Protein AF-A0A8H7I354-F1 (afdb_monomer_lite)

pLDDT: mean 74.3, std 21.23, range [29.75, 96.38]

Organism: NCBI:txid456999

Sequence (256 aa):
MLSSIMAFNKIVGVNLQKQPRDEDPCPWESGAQNSSAAPISNKQRLVTIRSTHDTANPLAGPNYAQDQDTYSSEEEDQAEQESASPFKNMLWDIISNYPIQIMNKAPNRSQARESWCRLGNDELAGVTHDFFTSMENLTRAFESYYLFPADLSKWDATVAHLFPLIQGSTGNLERQQGVSNLGVVVEFCTMQLALPESSRAQMVQDARQYVSAHWAWLPIGTGKNHLWSTGVSNVPKSAQQVGPLKGGPWMIATLG

Secondary structure (DSSP, 8-state):
-----------------PPPPPP------------------TTTSPB----SS----GGG-------------S-----------HHHHHHHHHHHHHHHHHHTTPPBPSSSS-BSB---HHHHHT--TTGGG-HHHHHHHBSSEEEEP--HHHHHHHHHHHSPPPSS-GGGGGGSTTTTTBHHHHHHHHHHHTS-HHHHHHHHHHHHHHHHHH--EEE--TTTT-S--EESSS--TTPEEESSSS-EEEEEE---

Foldseek 3Di:
DDDDDDDDDDDDDDDDDDDDDDDDDDPDDDDDPPPPDDPDPPLQAADPDFAPDDDDQPQLDDPPPPPPPDDDDDDDDPPPPPGRDVLSVLLRRLLFGVQLLLLSNQAQDPPDPGGQFPQDPVSSNVDTSLLQQDPVSVVNGGQKEWEFEADPVQLLLLLCLLLPQDPDDCVVLVQQGNSVSYPSSVSNVVSLVPDDNVVSVVSSVSSSVVCLVRGFKAFDPPPPSHRWDKDQPPDPPRIDMDHDDRIGTYMYGHDD

Radius of gyration: 25.77 Å; chains: 1; bounding box: 77×79×64 Å

Structure (mmCIF, N/CA/C/O backbone):
data_AF-A0A8H7I354-F1
#
_entry.id   AF-A0A8H7I354-F1
#
loop_
_atom_site.group_PDB
_atom_site.id
_atom_site.type_symbol
_atom_site.label_atom_id
_atom_site.label_alt_id
_atom_site.label_comp_id
_atom_site.label_asym_id
_atom_site.label_entity_id
_atom_site.label_seq_id
_atom_site.pdbx_PDB_ins_code
_atom_site.Cartn_x
_atom_site.Cartn_y
_atom_site.Cartn_z
_atom_site.occupancy
_atom_site.B_iso_or_equiv
_atom_site.auth_seq_id
_atom_site.auth_comp_id
_atom_site.auth_asym_id
_atom_site.auth_atom_id
_atom_site.pdbx_PDB_model_num
ATOM 1 N N . MET A 1 1 ? 48.493 43.822 11.457 1.00 36.25 1 MET A N 1
ATOM 2 C CA . MET A 1 1 ? 47.615 44.988 11.239 1.00 36.25 1 MET A CA 1
ATOM 3 C C . MET A 1 1 ? 46.990 44.857 9.858 1.00 36.25 1 MET A C 1
ATOM 5 O O . MET A 1 1 ? 47.776 44.687 8.941 1.00 36.25 1 MET A O 1
ATOM 9 N N . LEU A 1 2 ? 45.646 44.935 9.783 1.00 34.47 2 LEU A N 1
ATOM 10 C CA . LEU A 1 2 ? 44.789 45.426 8.670 1.00 34.47 2 LEU A CA 1
ATOM 11 C C . LEU A 1 2 ? 44.938 44.733 7.288 1.00 34.47 2 LEU A C 1
ATOM 13 O O . LEU A 1 2 ? 46.043 44.595 6.796 1.00 34.47 2 LEU A O 1
ATOM 17 N N . SER A 1 3 ? 43.920 44.269 6.551 1.00 33.38 3 SER A N 1
ATOM 18 C CA . SER A 1 3 ? 42.450 44.431 6.517 1.00 33.38 3 SER A CA 1
ATOM 19 C C . SER A 1 3 ? 41.882 43.214 5.746 1.00 33.38 3 SER A C 1
ATOM 21 O O . SER A 1 3 ? 42.521 42.747 4.812 1.00 33.38 3 SER A O 1
ATOM 23 N N . SER A 1 4 ? 40.832 42.508 6.182 1.00 37.97 4 SER A N 1
ATOM 24 C CA . SER A 1 4 ? 39.394 42.753 5.941 1.00 37.97 4 SER A CA 1
ATOM 25 C C . SER A 1 4 ? 39.022 43.198 4.517 1.00 37.97 4 SER A C 1
ATOM 27 O O . SER A 1 4 ? 39.401 44.294 4.124 1.00 37.97 4 SER A O 1
ATOM 29 N N . ILE A 1 5 ? 38.249 42.371 3.793 1.00 38.06 5 ILE A N 1
ATOM 30 C CA . ILE A 1 5 ? 36.974 42.717 3.124 1.00 38.06 5 ILE A CA 1
ATOM 31 C C . ILE A 1 5 ? 36.277 41.414 2.679 1.00 38.06 5 ILE A C 1
ATOM 33 O O . ILE A 1 5 ? 36.855 40.563 2.006 1.00 38.06 5 ILE A O 1
ATOM 37 N N . MET A 1 6 ? 35.019 41.282 3.102 1.00 38.94 6 MET A N 1
ATOM 38 C CA . MET A 1 6 ? 34.046 40.270 2.691 1.00 38.94 6 MET A CA 1
ATOM 39 C C . MET A 1 6 ? 33.590 40.489 1.242 1.00 38.94 6 MET A C 1
ATOM 41 O O . MET A 1 6 ? 33.395 41.630 0.828 1.00 38.94 6 MET A O 1
ATOM 45 N N . ALA A 1 7 ? 33.276 39.407 0.527 1.00 34.78 7 ALA A N 1
ATOM 46 C CA . ALA A 1 7 ? 32.416 39.460 -0.652 1.00 34.78 7 ALA A CA 1
ATOM 47 C C . ALA A 1 7 ? 31.146 38.639 -0.389 1.00 34.78 7 ALA A C 1
ATOM 49 O O . ALA A 1 7 ? 31.187 37.421 -0.227 1.00 34.78 7 ALA A O 1
ATOM 50 N N . PHE A 1 8 ? 30.025 39.352 -0.327 1.00 31.64 8 PHE A N 1
ATOM 51 C CA . PHE A 1 8 ? 28.655 38.849 -0.303 1.00 31.64 8 PHE A CA 1
ATOM 52 C C . PHE A 1 8 ? 27.956 39.329 -1.581 1.00 31.64 8 PHE A C 1
ATOM 54 O O . PHE A 1 8 ? 28.298 40.396 -2.093 1.00 31.64 8 PHE A O 1
ATOM 61 N N . ASN A 1 9 ? 26.888 38.616 -1.962 1.00 29.75 9 ASN A N 1
ATOM 62 C CA . ASN A 1 9 ? 25.848 38.974 -2.945 1.00 29.75 9 ASN A CA 1
ATOM 63 C C . ASN A 1 9 ? 26.216 38.712 -4.421 1.00 29.75 9 ASN A C 1
ATOM 65 O O . ASN A 1 9 ? 27.339 38.935 -4.838 1.00 29.75 9 ASN A O 1
ATOM 69 N N . LYS A 1 10 ? 25.317 38.281 -5.311 1.00 30.27 10 LYS A N 1
ATOM 70 C CA . LYS A 1 10 ? 23.852 38.149 -5.280 1.00 30.27 10 LYS A CA 1
ATOM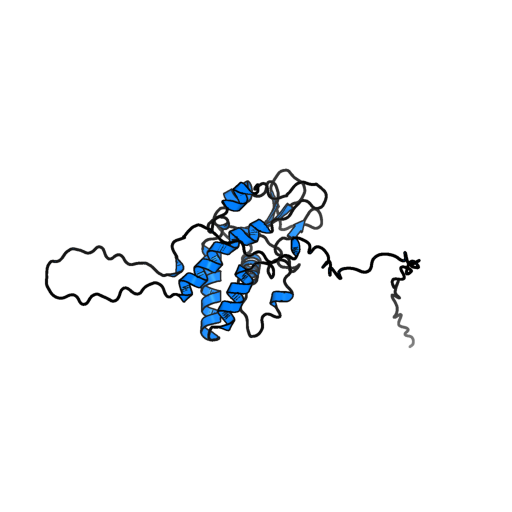 71 C C . LYS A 1 10 ? 23.472 37.318 -6.518 1.00 30.27 10 LYS A C 1
ATOM 73 O O . LYS A 1 10 ? 23.880 37.673 -7.619 1.00 30.27 10 LYS A O 1
ATOM 78 N N . ILE A 1 11 ? 22.673 36.266 -6.364 1.00 34.09 11 ILE A N 1
ATOM 79 C CA . ILE A 1 11 ? 21.938 35.672 -7.490 1.00 34.09 11 ILE A CA 1
ATOM 80 C C . ILE A 1 11 ? 20.698 36.551 -7.679 1.00 34.09 11 ILE A C 1
ATOM 82 O O . ILE A 1 11 ? 19.851 36.621 -6.789 1.00 34.09 11 ILE A O 1
ATOM 86 N N . VAL A 1 12 ? 20.636 37.284 -8.792 1.00 35.00 12 VAL A N 1
ATOM 87 C CA . VAL A 1 12 ? 19.478 38.101 -9.185 1.00 35.00 12 VAL A CA 1
ATOM 88 C C . VAL A 1 12 ? 18.747 37.392 -10.320 1.00 35.00 12 VAL A C 1
ATOM 90 O O . VAL A 1 12 ? 19.366 36.812 -11.207 1.00 35.00 12 VAL A O 1
ATOM 93 N N . GLY A 1 13 ? 17.421 37.401 -10.200 1.00 29.75 13 GLY A N 1
ATOM 94 C CA . GLY A 1 13 ? 16.464 36.575 -10.917 1.00 29.75 13 GLY A CA 1
ATOM 95 C C . GLY A 1 13 ? 16.413 36.718 -12.435 1.00 29.75 13 GLY A C 1
ATOM 96 O O . GLY A 1 13 ? 16.774 37.738 -13.014 1.00 29.75 13 GLY A O 1
ATOM 97 N N . VAL A 1 14 ? 15.808 35.702 -13.046 1.00 30.70 14 VAL A N 1
ATOM 98 C CA . VAL A 1 14 ? 15.067 35.857 -14.296 1.00 30.70 14 VAL A CA 1
ATOM 99 C C . VAL A 1 14 ? 13.613 35.557 -13.965 1.00 30.70 14 VAL A C 1
ATOM 101 O O . VAL A 1 14 ? 13.231 34.419 -13.697 1.00 30.70 14 VAL A O 1
ATOM 104 N N . ASN A 1 15 ? 12.838 36.633 -13.890 1.00 31.25 15 ASN A N 1
ATOM 105 C CA . ASN A 1 15 ? 11.401 36.618 -13.699 1.00 31.25 15 ASN A CA 1
ATOM 106 C C . ASN A 1 15 ? 10.726 36.395 -15.059 1.00 31.25 15 ASN A C 1
ATOM 108 O O . ASN A 1 15 ? 11.209 36.874 -16.086 1.00 31.25 15 ASN A O 1
ATOM 112 N N . LEU A 1 16 ? 9.619 35.655 -15.049 1.00 40.16 16 LEU A N 1
ATOM 113 C CA . LEU A 1 16 ? 8.768 35.412 -16.205 1.00 40.16 16 LEU A CA 1
ATOM 114 C C . LEU A 1 16 ? 8.223 36.730 -16.771 1.00 40.16 16 LEU A C 1
ATOM 116 O O . LEU A 1 16 ? 7.580 37.482 -16.046 1.00 40.16 16 LEU A O 1
ATOM 120 N N . GLN A 1 17 ? 8.331 36.921 -18.084 1.00 34.91 17 GLN A N 1
ATOM 121 C CA . GLN A 1 17 ? 7.358 37.699 -18.852 1.00 34.91 17 GLN A CA 1
ATOM 122 C C . GLN A 1 17 ? 7.054 36.955 -20.157 1.00 34.91 17 GLN A C 1
ATOM 124 O O . GLN A 1 17 ? 7.742 37.107 -21.162 1.00 34.91 17 GLN A O 1
ATOM 129 N N . LYS A 1 18 ? 6.018 36.107 -20.129 1.00 37.97 18 LYS A N 1
ATOM 130 C CA . LYS A 1 18 ? 5.270 35.754 -21.342 1.00 37.97 18 LYS A CA 1
ATOM 131 C C . LYS A 1 18 ? 4.263 36.877 -21.571 1.00 37.97 18 LYS A C 1
ATOM 133 O O . LYS A 1 18 ? 3.464 37.163 -20.684 1.00 37.97 18 LYS A O 1
ATOM 138 N N . GLN A 1 19 ? 4.359 37.517 -22.730 1.00 33.53 19 GLN A N 1
ATOM 139 C CA . GLN A 1 19 ? 3.425 38.537 -23.199 1.00 33.53 19 GLN A CA 1
ATOM 140 C C . GLN A 1 19 ? 1.978 38.004 -23.212 1.00 33.53 19 GLN A C 1
ATOM 142 O O . GLN A 1 19 ? 1.776 36.842 -23.582 1.00 33.53 19 GLN A O 1
ATOM 147 N N . PRO A 1 20 ? 0.975 38.828 -22.862 1.00 38.06 20 PRO A N 1
ATOM 148 C CA . PRO A 1 20 ? -0.408 38.563 -23.227 1.00 38.06 20 PRO A CA 1
ATOM 149 C C . PRO A 1 20 ? -0.557 38.767 -24.740 1.00 38.06 20 PRO A C 1
ATOM 151 O O . PRO A 1 20 ? -0.058 39.742 -25.297 1.00 38.06 20 PRO A O 1
ATOM 154 N N . ARG A 1 21 ? -1.183 37.802 -25.413 1.00 38.28 21 ARG A N 1
ATOM 155 C CA . ARG A 1 21 ? -1.557 37.916 -26.822 1.00 38.28 21 ARG A CA 1
ATOM 156 C C . ARG A 1 21 ? -2.893 38.647 -26.865 1.00 38.28 21 ARG A C 1
ATOM 158 O O . ARG A 1 21 ? -3.841 38.163 -26.253 1.00 38.28 21 ARG A O 1
ATOM 165 N N . ASP A 1 22 ? -2.912 39.787 -27.544 1.00 37.19 22 ASP A N 1
ATOM 166 C CA . ASP A 1 22 ? -4.102 40.601 -27.771 1.00 37.19 22 ASP A CA 1
ATOM 167 C C . ASP A 1 22 ? -5.247 39.760 -28.351 1.00 37.19 22 ASP A C 1
ATOM 169 O O . ASP A 1 22 ? -5.065 38.979 -29.293 1.00 37.19 22 ASP A O 1
ATOM 173 N N . GLU A 1 23 ? -6.414 39.910 -27.731 1.00 42.47 23 GLU A N 1
ATOM 174 C CA . GLU A 1 23 ? -7.697 39.425 -28.216 1.00 42.47 23 GLU A CA 1
ATOM 175 C C . GLU A 1 23 ? -8.241 40.412 -29.255 1.00 42.47 23 GLU A C 1
ATOM 177 O O . GLU A 1 23 ? -8.343 41.603 -28.971 1.00 42.47 23 GLU A O 1
ATOM 182 N N . ASP A 1 24 ? -8.663 39.902 -30.413 1.00 35.91 24 ASP A N 1
ATOM 183 C CA . ASP A 1 24 ? -9.704 40.544 -31.218 1.00 35.91 24 ASP A CA 1
ATOM 184 C C . ASP A 1 24 ? -10.998 39.717 -31.064 1.00 35.91 24 ASP A C 1
ATOM 186 O O . ASP A 1 24 ? -10.969 38.493 -31.253 1.00 35.91 24 ASP A O 1
ATOM 190 N N . PRO A 1 25 ? -12.137 40.339 -30.703 1.00 41.22 25 PRO A N 1
ATOM 191 C CA . PRO A 1 25 ? -13.362 39.629 -30.355 1.00 41.22 25 PRO A CA 1
ATOM 192 C C . PRO A 1 25 ? -14.179 39.253 -31.601 1.00 41.22 25 PRO A C 1
ATOM 194 O O . PRO A 1 25 ? -14.517 40.104 -32.423 1.00 41.22 25 PRO A O 1
ATOM 197 N N . CYS A 1 26 ? -14.579 37.983 -31.715 1.00 36.28 26 CYS A N 1
ATOM 198 C CA . CYS A 1 26 ? -15.643 37.580 -32.640 1.00 36.28 26 CYS A CA 1
ATOM 199 C C . CYS A 1 26 ? -17.022 37.884 -32.018 1.00 36.28 26 CYS A C 1
ATOM 201 O O . CYS A 1 26 ? -17.308 37.401 -30.921 1.00 36.28 26 CYS A O 1
ATOM 203 N N . PRO A 1 27 ? -17.900 38.653 -32.691 1.00 43.06 27 PRO A N 1
ATOM 204 C CA . PRO A 1 27 ? -19.179 39.080 -32.145 1.00 43.06 27 PRO A CA 1
ATOM 205 C C . PRO A 1 27 ? -20.297 38.143 -32.607 1.00 43.06 27 PRO A C 1
ATOM 207 O O . PRO A 1 27 ? -21.092 38.506 -33.465 1.00 43.06 27 PRO A O 1
ATOM 210 N N . TRP A 1 28 ? -20.341 36.923 -32.081 1.00 49.56 28 TRP A N 1
ATOM 211 C CA . TRP A 1 28 ? -21.540 36.080 -32.078 1.00 49.56 28 TRP A CA 1
ATOM 212 C C . TRP A 1 28 ? -21.256 34.829 -31.243 1.00 49.56 28 TRP A C 1
ATOM 214 O O . TRP A 1 28 ? -20.447 34.001 -31.626 1.00 49.56 28 TRP A O 1
ATOM 224 N N . GLU A 1 29 ? -21.876 34.761 -30.066 1.00 36.53 29 GLU A N 1
ATOM 225 C CA . GLU A 1 29 ? -22.403 33.560 -29.392 1.00 36.53 29 GLU A CA 1
ATOM 226 C C . GLU A 1 29 ? -22.538 33.857 -27.899 1.00 36.53 29 GLU A C 1
ATOM 228 O O . GLU A 1 29 ? -21.701 33.564 -27.049 1.00 36.53 29 GLU A O 1
ATOM 233 N N . SER A 1 30 ? -23.653 34.511 -27.586 1.00 44.91 30 SER A N 1
ATOM 234 C CA . SER A 1 30 ? -24.231 34.490 -26.254 1.00 44.91 30 SER A CA 1
ATOM 235 C C . SER A 1 30 ? -24.875 33.120 -26.038 1.00 44.91 30 SER A C 1
ATOM 237 O O . SER A 1 30 ? -25.840 32.790 -26.722 1.00 44.91 30 SER A O 1
ATOM 239 N N . GLY A 1 31 ? -24.382 32.336 -25.079 1.00 38.78 31 GLY A N 1
ATOM 240 C CA . GLY A 1 31 ? -25.090 31.139 -24.625 1.00 38.78 31 GLY A CA 1
ATOM 241 C C . GLY A 1 31 ? -24.210 30.133 -23.889 1.00 38.78 31 GLY A C 1
ATOM 242 O O . GLY A 1 31 ? -23.341 29.521 -24.487 1.00 38.78 31 GLY A O 1
ATOM 243 N N . ALA A 1 32 ? -24.516 29.926 -22.606 1.00 37.72 32 ALA A N 1
ATOM 244 C CA . ALA A 1 32 ? -23.961 28.919 -21.698 1.00 37.72 32 ALA A CA 1
ATOM 245 C C . ALA A 1 32 ? -22.500 29.127 -21.247 1.00 37.72 32 ALA A C 1
ATOM 247 O O . ALA A 1 32 ? -21.539 28.663 -21.854 1.00 37.72 32 ALA A O 1
ATOM 248 N N . GLN A 1 33 ? -22.361 29.730 -20.061 1.00 40.12 33 GLN A N 1
ATOM 249 C CA . GLN A 1 33 ? -21.209 29.537 -19.182 1.00 40.12 33 GLN A CA 1
ATOM 250 C C . GLN A 1 33 ? -21.115 28.055 -18.778 1.00 40.12 33 GLN A C 1
ATOM 252 O O . GLN A 1 33 ? -21.518 27.661 -17.686 1.00 40.12 33 GLN A O 1
ATOM 257 N N . ASN A 1 34 ? -20.574 27.215 -19.655 1.00 39.47 34 ASN A N 1
ATOM 258 C CA . ASN A 1 34 ? -19.982 25.960 -19.230 1.00 39.47 34 ASN A CA 1
ATOM 259 C C . ASN A 1 34 ? -18.606 26.301 -18.672 1.00 39.47 34 ASN A C 1
ATOM 261 O O . ASN A 1 34 ? -17.641 26.468 -19.415 1.00 39.47 34 ASN A O 1
ATOM 265 N N . SER A 1 35 ? -18.529 26.417 -17.348 1.00 41.31 35 SER A N 1
ATOM 266 C CA . SER A 1 35 ? -17.277 26.346 -16.604 1.00 41.31 35 SER A CA 1
ATOM 267 C C . SER A 1 35 ? -16.612 25.007 -16.921 1.00 41.31 35 SER A C 1
ATOM 269 O O . SER A 1 35 ? -16.808 24.020 -16.213 1.00 41.31 35 SER A O 1
ATOM 271 N N . SER A 1 36 ? -15.852 24.936 -18.015 1.00 41.53 36 SER A N 1
ATOM 272 C CA . SER A 1 36 ? -15.003 23.791 -18.308 1.00 41.53 36 SER A CA 1
ATOM 273 C C . SER A 1 36 ? -13.861 23.829 -17.301 1.00 41.53 36 SER A C 1
ATOM 275 O O . SER A 1 36 ? -12.818 24.442 -17.537 1.00 41.53 36 SER A O 1
ATOM 277 N N . ALA A 1 37 ? -14.082 23.227 -16.133 1.00 46.78 37 ALA A N 1
ATOM 278 C CA . ALA A 1 37 ? -12.998 22.910 -15.224 1.00 46.78 37 ALA A CA 1
ATOM 279 C C . ALA A 1 37 ? -11.924 22.177 -16.038 1.00 46.78 37 ALA A C 1
ATOM 281 O O . ALA A 1 37 ? -12.231 21.232 -16.771 1.00 46.78 37 ALA A O 1
ATOM 282 N N . ALA A 1 38 ? -10.685 22.665 -15.968 1.00 41.06 38 ALA A N 1
ATOM 283 C CA . ALA A 1 38 ? -9.575 22.059 -16.686 1.00 41.06 38 ALA A CA 1
ATOM 284 C C . ALA A 1 38 ? -9.523 20.549 -16.373 1.00 41.06 38 ALA A C 1
ATOM 286 O O . ALA A 1 38 ? -9.721 20.170 -15.214 1.00 41.06 38 ALA A O 1
ATOM 287 N N . PRO A 1 39 ? -9.278 19.679 -17.369 1.00 48.72 39 PRO A N 1
ATOM 288 C CA . PRO A 1 39 ? -9.251 18.239 -17.151 1.00 48.72 39 PRO A CA 1
ATOM 289 C C . PRO A 1 39 ? -8.222 17.890 -16.068 1.00 48.72 39 PRO A C 1
ATOM 291 O O . PRO A 1 39 ? -7.019 18.098 -16.234 1.00 48.72 39 PRO A O 1
ATOM 294 N N . ILE A 1 40 ? -8.711 17.375 -14.937 1.00 53.72 40 ILE A N 1
ATOM 295 C CA . ILE A 1 40 ? -7.880 16.969 -13.802 1.00 53.72 40 ILE A CA 1
ATOM 296 C C . ILE A 1 40 ? -7.051 15.759 -14.240 1.00 53.72 40 ILE A C 1
ATOM 298 O O . ILE A 1 40 ? -7.588 14.751 -14.699 1.00 53.72 40 ILE A O 1
ATOM 302 N N . SER A 1 41 ? -5.727 15.846 -14.098 1.00 57.62 41 SER A N 1
ATOM 303 C CA . SER A 1 41 ? -4.831 14.731 -14.415 1.00 57.62 41 SER A CA 1
ATOM 304 C C . SER A 1 41 ? -5.199 13.498 -13.581 1.00 57.62 41 SER A C 1
ATOM 306 O O . SER A 1 41 ? -5.444 13.618 -12.382 1.00 57.62 41 SER A O 1
ATOM 308 N N . ASN A 1 42 ? -5.148 12.289 -14.156 1.00 60.06 42 ASN A N 1
ATOM 309 C CA . ASN A 1 42 ? -5.408 11.029 -13.432 1.00 60.06 42 ASN A CA 1
ATOM 310 C C . ASN A 1 42 ? -4.592 10.882 -12.131 1.00 60.06 42 ASN A C 1
ATOM 312 O O . ASN A 1 42 ? -5.025 10.203 -11.198 1.00 60.06 42 ASN A O 1
ATOM 316 N N . LYS A 1 43 ? -3.438 11.555 -12.034 1.00 61.03 43 LYS A N 1
ATOM 317 C CA . LYS A 1 43 ? -2.596 11.605 -10.828 1.00 61.03 43 LYS A CA 1
ATOM 318 C C . LYS A 1 43 ? -3.251 12.331 -9.644 1.00 61.03 43 LYS A C 1
ATOM 320 O O . LYS A 1 43 ? -2.902 12.047 -8.504 1.00 61.03 43 LYS A O 1
ATOM 325 N N . GLN A 1 44 ? -4.188 13.236 -9.913 1.00 65.19 44 GLN A N 1
ATOM 326 C CA . GLN A 1 44 ? -4.858 14.109 -8.943 1.00 65.19 44 GLN A CA 1
ATOM 327 C C . GLN A 1 44 ? -6.288 13.659 -8.598 1.00 65.19 44 GLN A C 1
ATOM 329 O O . GLN A 1 44 ? -6.891 14.203 -7.683 1.00 65.19 44 GLN A O 1
ATOM 334 N N . ARG A 1 45 ? -6.846 12.671 -9.311 1.00 77.06 45 ARG A N 1
ATOM 335 C CA . ARG A 1 45 ? -8.210 12.176 -9.064 1.00 77.06 45 ARG A CA 1
ATOM 336 C C . ARG A 1 45 ? -8.269 11.293 -7.811 1.00 77.06 45 ARG A C 1
ATOM 338 O O . ARG A 1 45 ? -7.457 10.376 -7.705 1.00 77.06 45 ARG A O 1
ATOM 345 N N . LEU A 1 46 ? -9.251 11.503 -6.934 1.00 80.44 46 LEU A N 1
ATOM 346 C CA . LEU A 1 46 ? -9.551 10.591 -5.823 1.00 80.44 46 LEU A CA 1
ATOM 347 C C . LEU A 1 46 ? -9.986 9.216 -6.361 1.00 80.44 46 LEU A C 1
ATOM 349 O O . LEU A 1 46 ? -10.808 9.140 -7.276 1.00 80.44 46 LEU A O 1
ATOM 353 N N . VAL A 1 47 ? -9.425 8.135 -5.822 1.00 79.88 47 VAL A N 1
ATOM 354 C CA . VAL A 1 47 ? -9.805 6.756 -6.158 1.00 79.88 47 VAL A CA 1
ATOM 355 C C . VAL A 1 47 ? -10.732 6.238 -5.077 1.00 79.88 47 VAL A C 1
ATOM 357 O O . VAL A 1 47 ? -10.352 6.187 -3.918 1.00 79.88 47 VAL A O 1
ATOM 360 N N . THR A 1 48 ? -11.939 5.845 -5.468 1.00 83.69 48 THR A N 1
ATOM 361 C CA . THR A 1 48 ? -12.973 5.314 -4.565 1.00 83.69 48 THR A CA 1
ATOM 362 C C . THR A 1 48 ? -13.412 3.907 -4.968 1.00 83.69 48 THR A C 1
ATOM 364 O O . THR A 1 48 ? -14.483 3.455 -4.578 1.00 83.69 48 THR A O 1
ATOM 367 N N . ILE A 1 49 ? -12.615 3.229 -5.800 1.00 82.88 49 ILE A N 1
ATOM 368 C CA . ILE A 1 49 ? -12.880 1.850 -6.220 1.00 82.88 49 ILE A CA 1
ATOM 369 C C . ILE A 1 49 ? -12.737 0.950 -4.990 1.00 82.88 49 ILE A C 1
ATOM 371 O O . ILE A 1 49 ? -11.808 1.134 -4.197 1.00 82.88 49 ILE A O 1
ATOM 375 N N . ARG A 1 50 ? -13.672 0.011 -4.839 1.00 83.94 50 ARG A N 1
ATOM 376 C CA . ARG A 1 50 ? -13.726 -0.951 -3.739 1.00 83.94 50 ARG A CA 1
ATOM 377 C C . ARG A 1 50 ? -13.789 -2.379 -4.272 1.00 83.94 50 ARG A C 1
ATOM 379 O O . ARG A 1 50 ? -14.202 -2.595 -5.410 1.00 83.94 50 ARG A O 1
ATOM 386 N N . SER A 1 51 ? -13.386 -3.322 -3.433 1.00 80.00 51 SER A N 1
ATOM 387 C CA . SER A 1 51 ? -13.568 -4.752 -3.637 1.00 80.00 51 SER A CA 1
ATOM 388 C C . SER A 1 51 ? -15.054 -5.075 -3.739 1.00 80.00 51 SER A C 1
ATOM 390 O O . SER A 1 51 ? -15.863 -4.563 -2.968 1.00 80.00 51 SER A O 1
ATOM 392 N N . THR A 1 52 ? -15.409 -5.959 -4.666 1.00 73.31 52 THR A N 1
ATOM 393 C CA . THR A 1 52 ? -16.722 -6.620 -4.694 1.00 73.31 52 THR A CA 1
ATOM 394 C C . THR A 1 52 ? -16.730 -7.924 -3.895 1.00 73.31 52 THR A C 1
ATOM 396 O O . THR A 1 52 ? -17.772 -8.562 -3.788 1.00 73.31 52 THR A O 1
ATOM 399 N N . HIS A 1 53 ? -15.575 -8.354 -3.378 1.00 68.19 53 HIS A N 1
ATOM 400 C CA . HIS A 1 53 ? -15.420 -9.595 -2.627 1.00 68.19 53 HIS A CA 1
ATOM 401 C C . HIS A 1 53 ? -15.549 -9.359 -1.123 1.00 68.19 53 HIS A C 1
ATOM 403 O O . HIS A 1 53 ? -14.719 -8.658 -0.534 1.00 68.19 53 HIS A O 1
ATOM 409 N N . ASP A 1 54 ? -16.528 -10.025 -0.507 1.00 69.62 54 ASP A N 1
ATOM 410 C CA . ASP A 1 54 ? -16.612 -10.160 0.945 1.00 69.62 54 ASP A CA 1
ATOM 411 C C . ASP A 1 54 ? -15.423 -10.978 1.444 1.00 69.62 54 ASP A C 1
ATOM 413 O O . ASP A 1 54 ? -15.217 -12.128 1.052 1.00 69.62 54 ASP A O 1
ATOM 417 N N . THR A 1 55 ? -14.614 -10.365 2.303 1.00 72.19 55 THR A N 1
ATOM 418 C CA . THR A 1 55 ? -13.423 -11.002 2.861 1.00 72.19 55 THR A CA 1
ATOM 419 C C . THR A 1 55 ? -13.594 -11.160 4.364 1.00 72.19 55 THR A C 1
ATOM 421 O O . THR A 1 55 ? -13.916 -10.188 5.048 1.00 72.19 55 THR A O 1
ATOM 424 N N . ALA A 1 56 ? -13.344 -12.365 4.887 1.00 80.44 56 ALA A N 1
ATOM 425 C CA . ALA A 1 56 ? -13.357 -12.622 6.326 1.00 80.44 56 ALA A CA 1
ATOM 426 C C . ALA A 1 56 ? -12.439 -11.632 7.059 1.00 80.44 56 ALA A C 1
ATOM 428 O O . ALA A 1 56 ? -11.338 -11.358 6.589 1.00 80.44 56 ALA A O 1
ATOM 429 N N . ASN A 1 57 ? -12.897 -11.088 8.189 1.00 79.94 57 ASN A N 1
ATOM 430 C CA . ASN A 1 57 ? -12.155 -10.083 8.942 1.00 79.94 57 ASN A CA 1
ATOM 431 C C . ASN A 1 57 ? -11.185 -10.744 9.942 1.00 79.94 57 ASN A C 1
ATOM 433 O O . ASN A 1 57 ? -11.635 -11.191 10.997 1.00 79.94 57 ASN A O 1
ATOM 437 N N . PRO A 1 58 ? -9.862 -10.757 9.693 1.00 77.25 58 PRO A N 1
ATOM 438 C CA . PRO A 1 58 ? -8.892 -11.339 10.620 1.00 77.25 58 PRO A CA 1
ATOM 439 C C . PRO A 1 58 ? -8.717 -10.507 11.899 1.00 77.25 58 PRO A C 1
ATOM 441 O O . PRO A 1 58 ? -8.241 -11.018 12.909 1.00 77.25 58 PRO A O 1
ATOM 444 N N . LEU A 1 59 ? -9.112 -9.229 11.892 1.00 78.19 59 LEU A N 1
ATOM 445 C CA . LEU A 1 59 ? -9.032 -8.356 13.065 1.00 78.19 59 LEU A CA 1
ATOM 446 C C . LEU A 1 59 ? -10.146 -8.645 14.076 1.00 78.19 59 LEU A C 1
ATOM 448 O O . LEU A 1 59 ? -10.006 -8.299 15.252 1.00 78.19 59 LEU A O 1
ATOM 452 N N . ALA A 1 60 ? -11.233 -9.295 13.646 1.00 73.44 60 ALA A N 1
ATOM 453 C CA . ALA A 1 60 ? -12.366 -9.663 14.494 1.00 73.44 60 ALA A CA 1
ATOM 454 C C . ALA A 1 60 ? -11.958 -10.484 15.733 1.00 73.44 60 ALA A C 1
ATOM 456 O O . ALA A 1 60 ? -12.624 -10.381 16.759 1.00 73.44 60 ALA A O 1
ATOM 457 N N . GLY A 1 61 ? -10.815 -11.177 15.682 1.00 60.22 61 GLY A N 1
ATOM 458 C CA . GLY A 1 61 ? -10.350 -12.112 16.705 1.00 60.22 61 GLY A CA 1
ATOM 459 C C . GLY A 1 61 ? -10.673 -13.557 16.315 1.00 60.22 61 GLY A C 1
ATOM 460 O O . GLY A 1 61 ? -11.458 -13.779 15.391 1.00 60.22 61 GLY A O 1
ATOM 461 N N . PRO A 1 62 ? -10.046 -14.555 16.962 1.00 50.31 62 PRO A N 1
ATOM 462 C CA . PRO A 1 62 ? -10.410 -15.945 16.745 1.00 50.31 62 PRO A CA 1
ATOM 463 C C . PRO A 1 62 ? -11.869 -16.137 17.162 1.00 50.31 62 PRO A C 1
ATOM 465 O O . PRO A 1 62 ? -12.207 -16.008 18.337 1.00 50.31 62 PRO A O 1
ATOM 468 N N . ASN A 1 63 ? -12.720 -16.490 16.198 1.00 43.34 63 ASN A N 1
ATOM 469 C CA . ASN A 1 63 ? -13.908 -17.270 16.505 1.00 43.34 63 ASN A CA 1
ATOM 470 C C . ASN A 1 63 ? -13.377 -18.572 17.102 1.00 43.34 63 ASN A C 1
ATOM 472 O O . ASN A 1 63 ? -12.990 -19.476 16.362 1.00 43.34 63 ASN A O 1
ATOM 476 N N . TYR A 1 64 ? -13.291 -18.662 18.427 1.00 37.59 64 TYR A N 1
ATOM 477 C CA . TYR A 1 64 ? -13.240 -19.959 19.074 1.00 37.59 64 TYR A CA 1
ATOM 478 C C . TYR A 1 64 ? -14.584 -20.619 18.766 1.00 37.59 64 TYR A C 1
ATOM 480 O O . TYR A 1 6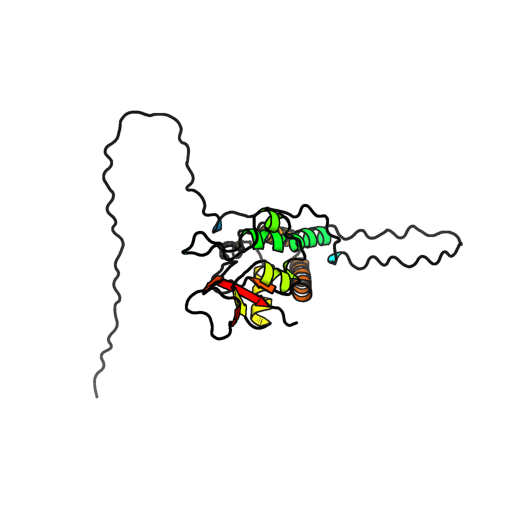4 ? -15.542 -20.504 19.522 1.00 37.59 64 TYR A O 1
ATOM 488 N N . ALA A 1 65 ? -14.677 -21.281 17.615 1.00 39.62 65 ALA A N 1
ATOM 489 C CA . ALA A 1 65 ? -15.537 -22.436 17.504 1.00 39.62 65 ALA A CA 1
ATOM 490 C C . ALA A 1 65 ? -14.927 -23.444 18.480 1.00 39.62 65 ALA A C 1
ATOM 492 O O . ALA A 1 65 ? -13.997 -24.169 18.136 1.00 39.62 65 ALA A O 1
ATOM 493 N N . GLN A 1 66 ? -15.346 -23.370 19.745 1.00 40.50 66 GLN A N 1
ATOM 494 C CA . GLN A 1 66 ? -15.175 -24.478 20.665 1.00 40.50 66 GLN A CA 1
ATOM 495 C C . GLN A 1 66 ? -15.751 -25.686 19.938 1.00 40.50 66 GLN A C 1
ATOM 497 O O . GLN A 1 66 ? -16.917 -25.655 19.538 1.00 40.50 66 GLN A O 1
ATOM 502 N N . ASP A 1 67 ? -14.922 -26.707 19.726 1.00 38.97 67 ASP A N 1
ATOM 503 C CA . ASP A 1 67 ? -15.415 -28.053 19.493 1.00 38.97 67 ASP A CA 1
ATOM 504 C C . ASP A 1 67 ? -16.438 -28.314 20.599 1.00 38.97 67 ASP A C 1
ATOM 506 O O . ASP A 1 67 ? -16.100 -28.425 21.780 1.00 38.97 67 ASP A O 1
ATOM 510 N N . GLN A 1 68 ? -17.713 -28.251 20.220 1.00 43.75 68 GLN A N 1
ATOM 511 C CA . GLN A 1 68 ? -18.830 -28.509 21.104 1.00 43.75 68 GLN A CA 1
ATOM 512 C C . GLN A 1 68 ? -18.805 -30.019 21.324 1.00 43.75 68 GLN A C 1
ATOM 514 O O . GLN A 1 68 ? -19.436 -30.784 20.595 1.00 43.75 68 GLN A O 1
ATOM 519 N N . ASP A 1 69 ? -18.006 -30.465 22.293 1.00 45.31 69 ASP A N 1
ATOM 520 C CA . ASP A 1 69 ? -18.199 -31.767 22.907 1.00 45.31 69 ASP A CA 1
ATOM 521 C C . ASP A 1 69 ? -19.639 -31.767 23.422 1.00 45.31 69 ASP A C 1
ATOM 523 O O . ASP A 1 69 ? -19.965 -31.131 24.423 1.00 45.31 69 ASP A O 1
ATOM 527 N N . THR A 1 70 ? -20.526 -32.419 22.669 1.00 46.59 70 THR A N 1
ATOM 528 C CA . THR A 1 70 ? -21.932 -32.621 23.010 1.00 46.59 70 THR A CA 1
ATOM 529 C C . THR A 1 70 ? -22.025 -33.378 24.331 1.00 46.59 70 THR A C 1
ATOM 531 O O . THR A 1 70 ? -22.125 -34.604 24.353 1.00 46.59 70 THR A O 1
ATOM 534 N N . TYR A 1 71 ? -22.011 -32.647 25.442 1.00 44.75 71 TYR A N 1
ATOM 535 C CA . TYR A 1 71 ? -22.521 -33.126 26.713 1.00 44.75 71 TYR A CA 1
ATOM 536 C C . TYR A 1 71 ? -23.980 -32.705 26.836 1.00 44.75 71 TYR A C 1
ATOM 538 O O . TYR A 1 71 ? -24.340 -31.534 26.825 1.00 44.75 71 TYR A O 1
ATOM 546 N N . SER A 1 72 ? -24.833 -33.720 26.902 1.00 52.78 72 SER A N 1
ATOM 547 C CA . SER A 1 72 ? -26.275 -33.593 27.045 1.00 52.78 72 SER A CA 1
ATOM 548 C C . SER A 1 72 ? -26.625 -33.379 28.520 1.00 52.78 72 SER A C 1
ATOM 550 O O . SER A 1 72 ? -26.949 -34.346 29.207 1.00 52.78 72 SER A O 1
ATOM 552 N N . SER A 1 73 ? -26.574 -32.143 29.017 1.00 50.06 73 SER A N 1
ATOM 553 C CA . SER A 1 73 ? -27.208 -31.787 30.295 1.00 50.06 73 SER A CA 1
ATOM 554 C C . SER A 1 73 ? -27.494 -30.288 30.407 1.00 50.06 73 SER A C 1
ATOM 556 O O . SER A 1 73 ? -26.564 -29.498 30.472 1.00 50.06 73 SER A O 1
ATOM 558 N N . GLU A 1 74 ? -28.795 -29.986 30.414 1.00 47.69 74 GLU A N 1
ATOM 559 C CA . GLU A 1 74 ? -29.538 -28.894 31.070 1.00 47.69 74 GLU A CA 1
ATOM 560 C C . GLU A 1 74 ? -28.896 -27.496 31.245 1.00 47.69 74 GLU A C 1
ATOM 562 O O . GLU A 1 74 ? -27.903 -27.323 31.938 1.00 47.69 74 GLU A O 1
ATOM 567 N N . GLU A 1 75 ? -29.618 -26.498 30.707 1.00 50.34 75 GLU A N 1
ATOM 568 C CA . GLU A 1 75 ? -29.570 -25.057 31.028 1.00 50.34 75 GLU A CA 1
ATOM 569 C C . GLU A 1 75 ? -28.278 -24.293 30.675 1.00 50.34 75 GLU A C 1
ATOM 571 O O . GLU A 1 75 ? -27.570 -23.793 31.545 1.00 50.34 75 GLU A O 1
ATOM 576 N N . GLU A 1 76 ? -28.013 -24.096 29.378 1.00 44.91 76 GLU A N 1
ATOM 577 C CA . GLU A 1 76 ? -27.068 -23.066 28.919 1.00 44.91 76 GLU A CA 1
ATOM 578 C C . GLU A 1 76 ? -27.812 -21.776 28.541 1.00 44.91 76 GLU A C 1
ATOM 580 O O . GLU A 1 76 ? -28.557 -21.728 27.557 1.00 44.91 76 GLU A O 1
ATOM 585 N N . ASP A 1 77 ? -27.571 -20.716 29.324 1.00 49.38 77 ASP A N 1
ATOM 586 C CA . ASP A 1 77 ? -27.627 -19.332 28.849 1.00 49.38 77 ASP A CA 1
ATOM 587 C C . ASP A 1 77 ? -26.922 -19.284 27.489 1.00 49.38 77 ASP A C 1
ATOM 589 O O . ASP A 1 77 ? -25.756 -19.673 27.379 1.00 49.38 77 ASP A O 1
ATOM 593 N N . GLN A 1 78 ? -27.620 -18.832 26.444 1.00 48.34 78 GLN A N 1
ATOM 594 C CA . GLN A 1 78 ? -26.982 -18.556 25.162 1.00 48.34 78 GLN A CA 1
ATOM 595 C C . GLN A 1 78 ? -25.888 -17.523 25.419 1.00 48.34 78 GLN A C 1
ATOM 597 O O . GLN A 1 78 ? -26.190 -16.340 25.564 1.00 48.34 78 GLN A O 1
ATOM 602 N N . ALA A 1 79 ? -24.633 -17.973 25.505 1.00 48.53 79 ALA A N 1
ATOM 603 C CA . ALA A 1 79 ? -23.482 -17.093 25.559 1.00 48.53 79 ALA A CA 1
ATOM 604 C C . ALA A 1 79 ? -23.626 -16.109 24.398 1.00 48.53 79 ALA A C 1
ATOM 606 O O . ALA A 1 79 ? -23.620 -16.518 23.233 1.00 48.53 79 ALA A O 1
ATOM 607 N N . GLU A 1 80 ? -23.862 -14.838 24.730 1.00 46.44 80 GLU A N 1
ATOM 608 C CA . GLU A 1 80 ? -24.035 -13.771 23.756 1.00 46.44 80 GLU A CA 1
ATOM 609 C C . GLU A 1 80 ? -22.811 -13.785 22.846 1.00 46.44 80 GLU A C 1
ATOM 611 O O . GLU A 1 80 ? -21.690 -13.470 23.242 1.00 46.44 80 GLU A O 1
ATOM 616 N N . GLN A 1 81 ? -23.027 -14.260 21.625 1.00 49.16 81 GLN A N 1
ATOM 617 C CA . GLN A 1 81 ? -22.005 -14.397 20.610 1.00 49.16 81 GLN A CA 1
ATOM 618 C C . GLN A 1 81 ? -21.510 -12.978 20.302 1.00 49.16 81 GLN A C 1
ATOM 620 O O . GLN A 1 81 ? -22.217 -12.212 19.645 1.00 49.16 81 GLN A O 1
ATOM 625 N N . GLU A 1 82 ? -20.343 -12.585 20.827 1.00 45.94 82 GLU A N 1
ATOM 626 C CA . GLU A 1 82 ? -19.772 -11.254 20.600 1.00 45.94 82 GLU A CA 1
ATOM 627 C C . GLU A 1 82 ? -19.446 -11.101 19.109 1.00 45.94 82 GLU A C 1
ATOM 629 O O . GLU A 1 82 ? -18.364 -11.439 18.627 1.00 45.94 82 GLU A O 1
ATOM 634 N N . SER A 1 83 ? -20.417 -10.606 18.341 1.00 55.00 83 SER A N 1
ATOM 635 C CA . SER A 1 83 ? -20.215 -10.231 16.950 1.00 55.00 83 SER A CA 1
ATOM 636 C C . SER A 1 83 ? -19.036 -9.265 16.877 1.00 55.00 83 SER A C 1
ATOM 638 O O . SER A 1 83 ? -18.969 -8.320 17.669 1.00 55.00 83 SER A O 1
ATOM 640 N N . ALA A 1 84 ? -18.120 -9.496 15.932 1.00 59.16 84 ALA A N 1
ATOM 641 C CA . ALA A 1 84 ? -16.965 -8.637 15.709 1.00 59.16 84 ALA A CA 1
ATOM 642 C C . ALA A 1 84 ? -17.373 -7.162 15.792 1.00 59.16 84 ALA A C 1
ATOM 644 O O . ALA A 1 84 ? -18.282 -6.736 15.073 1.00 59.16 84 ALA A O 1
ATOM 645 N N . SER A 1 85 ? -16.711 -6.397 16.671 1.00 73.75 85 SER A N 1
ATOM 646 C CA . SER A 1 85 ? -17.031 -4.982 16.870 1.00 73.75 85 SER A CA 1
ATOM 647 C C . SER A 1 85 ? -17.164 -4.287 15.506 1.00 73.75 85 SER A C 1
ATOM 649 O O . SER A 1 85 ? -16.234 -4.395 14.696 1.00 73.75 85 SER A O 1
ATOM 651 N N . PRO A 1 86 ? -18.267 -3.555 15.236 1.00 79.62 86 PRO A N 1
ATOM 652 C CA . PRO A 1 86 ? -18.489 -2.862 13.962 1.00 79.62 86 PRO A CA 1
ATOM 653 C C . PRO A 1 86 ? -17.284 -2.025 13.522 1.00 79.62 86 PRO A C 1
ATOM 655 O O . PRO A 1 86 ? -16.985 -1.898 12.337 1.00 79.62 86 PRO A O 1
ATOM 658 N N . PHE A 1 87 ? -16.536 -1.521 14.501 1.00 82.06 87 PHE A N 1
ATOM 659 C CA . PHE A 1 87 ? -15.289 -0.808 14.309 1.00 82.06 87 PHE A CA 1
ATOM 660 C C . PHE A 1 87 ? -14.201 -1.619 13.596 1.00 82.06 87 PHE A C 1
ATOM 662 O O . PHE A 1 87 ? -13.597 -1.145 12.636 1.00 82.06 87 PHE A O 1
ATOM 669 N N . LYS A 1 88 ? -13.957 -2.856 14.036 1.00 86.19 88 LYS A N 1
ATOM 670 C CA . LYS A 1 88 ? -12.935 -3.717 13.436 1.00 86.19 88 LYS A CA 1
ATOM 671 C C . LYS A 1 88 ? -13.307 -4.127 12.016 1.00 86.19 88 LYS A C 1
ATOM 673 O O . LYS A 1 88 ? -12.414 -4.315 11.195 1.00 86.19 88 LYS A O 1
ATOM 678 N N . ASN A 1 89 ? -14.601 -4.247 11.718 1.00 87.38 89 ASN A N 1
ATOM 679 C CA . ASN A 1 89 ? -15.087 -4.504 10.361 1.00 87.38 89 ASN A CA 1
ATOM 680 C C . ASN A 1 89 ? -14.823 -3.309 9.442 1.00 87.38 89 ASN A C 1
ATOM 682 O O . ASN A 1 89 ? -14.317 -3.500 8.342 1.00 87.38 89 ASN A O 1
ATOM 686 N N . MET A 1 90 ? -15.068 -2.082 9.911 1.00 88.94 90 MET A N 1
ATOM 687 C CA . MET A 1 90 ? -14.719 -0.872 9.154 1.00 88.94 90 MET A CA 1
ATOM 688 C C . MET A 1 90 ? -13.208 -0.748 8.930 1.00 88.94 90 MET A C 1
ATOM 690 O O . MET A 1 90 ? -12.772 -0.435 7.825 1.00 88.94 90 MET A O 1
ATOM 694 N N . LEU A 1 91 ? -12.394 -1.039 9.950 1.00 91.75 91 LEU A N 1
ATOM 695 C CA . LEU A 1 91 ? -10.938 -1.030 9.806 1.00 91.75 91 LEU A CA 1
ATOM 696 C C . LEU A 1 91 ? -10.459 -2.059 8.773 1.00 91.75 91 LEU A C 1
ATOM 698 O O . LEU A 1 91 ? -9.576 -1.766 7.968 1.00 91.75 91 LEU A O 1
ATOM 702 N N . TRP A 1 92 ? -11.059 -3.247 8.772 1.00 93.12 92 TRP A N 1
ATOM 703 C CA . TRP A 1 92 ? -10.756 -4.278 7.791 1.00 93.12 92 TRP A CA 1
ATOM 704 C C . TRP A 1 92 ? -11.202 -3.916 6.374 1.00 93.12 92 TRP A C 1
ATOM 706 O O . TRP A 1 92 ? -10.429 -4.112 5.436 1.00 93.12 92 TRP A O 1
ATOM 716 N N . ASP A 1 93 ? -12.393 -3.336 6.204 1.00 92.31 93 ASP A N 1
ATOM 717 C CA . ASP A 1 93 ? -12.855 -2.813 4.910 1.00 92.31 93 ASP A CA 1
ATOM 718 C C . ASP A 1 93 ? -11.832 -1.815 4.353 1.00 92.31 93 ASP A C 1
ATOM 720 O O . ASP A 1 93 ? -11.385 -1.927 3.215 1.00 92.31 93 ASP A O 1
ATOM 724 N N . ILE A 1 94 ? -11.337 -0.904 5.190 1.00 93.88 94 ILE A N 1
ATOM 725 C CA . ILE A 1 94 ? -10.293 0.043 4.793 1.00 93.88 94 ILE A CA 1
ATOM 726 C C . ILE A 1 94 ? -9.011 -0.685 4.355 1.00 93.88 94 ILE A C 1
ATOM 728 O O . ILE A 1 94 ? -8.521 -0.444 3.250 1.00 93.88 94 ILE A O 1
ATOM 732 N N . ILE A 1 95 ? -8.466 -1.581 5.189 1.00 94.81 95 ILE A N 1
ATOM 733 C CA . ILE A 1 95 ? -7.202 -2.294 4.915 1.00 94.81 95 ILE A CA 1
ATOM 734 C C . ILE A 1 95 ? -7.303 -3.136 3.638 1.00 94.81 95 ILE A C 1
ATOM 736 O O . ILE A 1 95 ? -6.413 -3.077 2.789 1.00 94.81 95 ILE A O 1
ATOM 740 N N . SER A 1 96 ? -8.397 -3.879 3.477 1.00 94.50 96 SER A N 1
ATOM 741 C CA . SER A 1 96 ? -8.619 -4.781 2.344 1.00 94.50 96 SER A CA 1
ATOM 742 C C . SER A 1 96 ? -8.762 -4.053 1.003 1.00 94.50 96 SER A C 1
ATOM 744 O O . SER A 1 96 ? -8.439 -4.618 -0.043 1.00 94.50 96 SER A O 1
ATOM 746 N N . ASN A 1 97 ? -9.158 -2.777 1.020 1.00 94.62 97 ASN A N 1
ATOM 747 C CA . ASN A 1 97 ? -9.306 -1.950 -0.176 1.00 94.62 97 ASN A CA 1
ATOM 748 C C . ASN A 1 97 ? -8.027 -1.188 -0.584 1.00 94.62 97 ASN A C 1
ATOM 750 O O . ASN A 1 97 ? -7.956 -0.676 -1.707 1.00 94.62 97 ASN A O 1
ATOM 754 N N . TYR A 1 98 ? -6.990 -1.120 0.264 1.00 95.19 98 TYR A N 1
ATOM 755 C CA . TYR A 1 98 ? -5.727 -0.450 -0.092 1.00 95.19 98 TYR A CA 1
ATOM 756 C C . TYR A 1 98 ? -5.073 -1.002 -1.362 1.00 95.19 98 TYR A C 1
ATOM 758 O O . TYR A 1 98 ? -4.730 -0.189 -2.227 1.00 95.19 98 TYR A O 1
ATOM 766 N N . PRO A 1 99 ? -4.896 -2.328 -1.528 1.00 95.44 99 PRO A N 1
ATOM 767 C CA . PRO A 1 99 ? -4.234 -2.866 -2.713 1.00 95.44 99 PRO A CA 1
ATOM 768 C C . PRO A 1 99 ? -4.913 -2.450 -4.016 1.00 95.44 99 PRO A C 1
ATOM 770 O O . PRO A 1 99 ? -4.245 -2.005 -4.951 1.00 95.44 99 PRO A O 1
ATOM 773 N N . ILE A 1 100 ? -6.245 -2.477 -4.035 1.00 93.56 100 ILE A N 1
ATOM 774 C CA . ILE A 1 100 ? -7.064 -2.090 -5.187 1.00 93.56 100 ILE A CA 1
ATOM 775 C C . ILE A 1 100 ? -6.792 -0.635 -5.562 1.00 93.56 100 ILE A C 1
ATOM 777 O O . ILE A 1 100 ? -6.480 -0.324 -6.716 1.00 93.56 100 ILE A O 1
ATOM 781 N N . GLN A 1 101 ? -6.874 0.278 -4.594 1.00 93.69 101 GLN A N 1
ATOM 782 C CA . GLN A 1 101 ? -6.713 1.702 -4.880 1.00 93.69 101 GLN A CA 1
ATOM 783 C C . GLN A 1 101 ? -5.267 2.073 -5.219 1.00 93.69 101 GLN A C 1
ATOM 785 O O . GLN A 1 101 ? -5.041 2.896 -6.110 1.00 93.69 101 GLN A O 1
ATOM 790 N N . ILE A 1 102 ? -4.287 1.445 -4.562 1.00 94.62 102 ILE A N 1
ATOM 791 C CA . ILE A 1 102 ? -2.866 1.660 -4.844 1.00 94.62 102 ILE A CA 1
ATOM 792 C C . ILE A 1 102 ? -2.528 1.214 -6.271 1.00 94.62 102 ILE A C 1
ATOM 794 O O . ILE A 1 102 ? -1.890 1.971 -7.012 1.00 94.62 102 ILE A O 1
ATOM 798 N N . MET A 1 103 ? -2.989 0.030 -6.685 1.00 93.69 103 MET A N 1
ATOM 799 C CA . MET A 1 103 ? -2.719 -0.514 -8.019 1.00 93.69 103 MET A CA 1
ATOM 800 C C . MET A 1 103 ? -3.444 0.246 -9.131 1.00 93.69 103 MET A C 1
ATOM 802 O O . MET A 1 103 ? -2.870 0.454 -10.198 1.00 93.69 103 MET A O 1
ATOM 806 N N . ASN A 1 104 ? -4.628 0.804 -8.865 1.00 89.50 104 ASN A N 1
ATOM 807 C CA . ASN A 1 104 ? -5.301 1.731 -9.788 1.00 89.50 104 ASN A CA 1
ATOM 808 C C . ASN A 1 104 ? -4.522 3.040 -10.034 1.00 89.50 104 ASN A C 1
ATOM 810 O O . ASN A 1 104 ? -4.829 3.798 -10.958 1.00 89.50 104 ASN A O 1
ATOM 814 N N . LYS A 1 105 ? -3.509 3.332 -9.212 1.00 88.88 105 LYS A N 1
ATOM 815 C CA . LYS A 1 105 ? -2.588 4.463 -9.385 1.00 88.88 105 LYS A CA 1
ATOM 816 C C . LYS A 1 105 ? -1.219 4.066 -9.932 1.00 88.88 105 LYS A C 1
ATOM 818 O O . LYS A 1 105 ? -0.341 4.932 -9.978 1.00 88.88 105 LYS A O 1
ATOM 823 N N . ALA A 1 106 ? -1.024 2.809 -10.329 1.00 89.94 106 ALA A N 1
ATOM 824 C CA . ALA A 1 106 ? 0.263 2.323 -10.807 1.00 89.94 106 ALA A CA 1
ATOM 825 C C . ALA A 1 106 ? 0.811 3.188 -11.968 1.00 89.94 106 ALA A C 1
ATOM 827 O O . ALA A 1 106 ? 0.048 3.694 -12.799 1.00 89.94 106 ALA A O 1
ATOM 828 N N . PRO A 1 107 ? 2.134 3.424 -12.020 1.00 83.88 107 PRO A N 1
ATOM 829 C CA . PRO A 1 107 ? 2.710 4.393 -12.940 1.00 83.88 107 PRO A CA 1
ATOM 830 C C . PRO A 1 107 ? 2.804 3.874 -14.378 1.00 83.88 107 PRO A C 1
ATOM 832 O O . PRO A 1 107 ? 3.223 2.745 -14.631 1.00 83.88 107 PRO A O 1
ATOM 835 N N . ASN A 1 108 ? 2.555 4.777 -15.329 1.00 73.69 108 ASN A N 1
ATOM 836 C CA . ASN A 1 108 ? 2.877 4.573 -16.743 1.00 73.69 108 ASN A CA 1
ATOM 837 C C . ASN A 1 108 ? 4.328 5.001 -17.049 1.00 73.69 108 ASN A C 1
ATOM 839 O O . ASN A 1 108 ? 4.879 5.859 -16.347 1.00 73.69 108 ASN A O 1
ATOM 843 N N . ARG A 1 109 ? 4.961 4.463 -18.104 1.00 67.38 109 ARG A N 1
ATOM 844 C CA . ARG A 1 109 ? 6.282 4.943 -18.555 1.00 67.38 109 ARG A CA 1
ATOM 845 C C . ARG A 1 109 ? 6.133 6.388 -19.035 1.00 67.38 109 ARG A C 1
ATOM 847 O O . ARG A 1 109 ? 5.261 6.712 -19.828 1.00 67.38 109 ARG A O 1
ATOM 854 N N . SER A 1 110 ? 6.991 7.285 -18.554 1.00 55.03 110 SER A N 1
ATOM 855 C CA . SER A 1 110 ? 6.877 8.727 -18.824 1.00 55.03 110 SER A CA 1
ATOM 856 C C . SER A 1 110 ? 7.149 9.128 -20.281 1.00 55.03 110 SER A C 1
ATOM 858 O O . SER A 1 110 ? 6.788 10.235 -20.669 1.00 55.03 110 SER A O 1
ATOM 860 N N . GLN A 1 111 ? 7.789 8.259 -21.073 1.00 55.72 111 GLN A N 1
ATOM 861 C CA . GLN A 1 111 ? 8.227 8.544 -22.449 1.00 55.72 111 GLN A CA 1
ATOM 862 C C . GLN A 1 111 ? 7.697 7.556 -23.502 1.00 55.72 111 GLN A C 1
ATOM 864 O O . GLN A 1 111 ? 7.836 7.812 -24.693 1.00 55.72 111 GLN A O 1
ATOM 869 N N . ALA A 1 112 ? 7.071 6.455 -23.085 1.00 55.78 112 ALA A N 1
ATOM 870 C CA . ALA A 1 112 ? 6.464 5.470 -23.976 1.00 55.78 112 ALA A CA 1
ATOM 871 C C . ALA A 1 112 ? 4.970 5.377 -23.653 1.00 55.78 112 ALA A C 1
ATOM 873 O O . ALA A 1 112 ? 4.583 5.549 -22.502 1.00 55.78 112 ALA A O 1
ATOM 874 N N . ARG A 1 113 ? 4.120 5.048 -24.632 1.00 59.12 113 ARG A N 1
ATOM 875 C CA . ARG A 1 113 ? 2.692 4.731 -24.395 1.00 59.12 113 ARG A CA 1
ATOM 876 C C . ARG A 1 113 ? 2.485 3.425 -23.601 1.00 59.12 113 ARG A C 1
ATOM 878 O O . ARG A 1 113 ? 1.384 2.893 -23.571 1.00 59.12 113 ARG A O 1
ATOM 885 N N . GLU A 1 114 ? 3.537 2.900 -22.991 1.00 67.38 114 GLU A N 1
ATOM 886 C CA . GLU A 1 114 ? 3.572 1.620 -22.298 1.00 67.38 114 GLU A CA 1
ATOM 887 C C . GLU A 1 114 ? 3.525 1.857 -20.790 1.00 67.38 114 GLU A C 1
ATOM 889 O O . GLU A 1 114 ? 4.161 2.776 -20.270 1.00 67.38 114 GLU A O 1
ATOM 894 N N . SER A 1 115 ? 2.768 1.038 -20.069 1.00 75.25 115 SER A N 1
ATOM 895 C CA . SER A 1 115 ? 2.744 1.079 -18.610 1.00 75.25 115 SER A CA 1
ATOM 896 C C . SER A 1 115 ? 3.922 0.294 -18.027 1.00 75.25 115 SER A C 1
ATOM 898 O O . SER A 1 115 ? 4.405 -0.649 -18.648 1.00 75.25 115 SER A O 1
ATOM 900 N N . TRP A 1 116 ? 4.413 0.684 -16.844 1.00 84.88 116 TRP A N 1
ATOM 901 C CA . TRP A 1 116 ? 5.301 -0.203 -16.078 1.00 84.88 116 TRP A CA 1
ATOM 902 C C . TRP A 1 116 ? 4.518 -1.365 -15.461 1.00 84.88 116 TRP A C 1
ATOM 904 O O . TRP A 1 116 ? 5.083 -2.434 -15.231 1.00 84.88 116 TRP A O 1
ATOM 914 N N . CYS A 1 117 ? 3.230 -1.137 -15.196 1.00 89.12 117 CYS A N 1
ATOM 915 C CA . CYS A 1 117 ? 2.298 -2.153 -14.750 1.00 89.12 117 CYS A CA 1
ATOM 916 C C . CYS A 1 117 ? 1.845 -2.987 -15.953 1.00 89.12 117 CYS A C 1
ATOM 918 O O . CYS A 1 117 ? 1.322 -2.441 -16.924 1.00 89.12 117 CYS A O 1
ATOM 920 N N . ARG A 1 118 ? 2.038 -4.301 -15.883 1.00 88.81 118 ARG A N 1
ATOM 921 C CA . ARG A 1 118 ? 1.588 -5.267 -16.891 1.00 88.81 118 ARG A CA 1
ATOM 922 C C . ARG A 1 118 ? 0.104 -5.579 -16.777 1.00 88.81 118 ARG A C 1
ATOM 924 O O . ARG A 1 118 ? -0.468 -6.043 -17.755 1.00 88.81 118 ARG A O 1
ATOM 931 N N . LEU A 1 119 ? -0.489 -5.331 -15.606 1.00 87.75 119 LEU A N 1
ATOM 932 C CA . LEU A 1 119 ? -1.886 -5.658 -15.360 1.00 87.75 119 LEU A CA 1
ATOM 933 C C . LEU A 1 119 ? -2.786 -4.842 -16.290 1.00 87.75 119 LEU A C 1
ATOM 935 O O . LEU A 1 119 ? -2.786 -3.607 -16.246 1.00 87.75 119 LEU A O 1
ATOM 939 N N . GLY A 1 120 ? -3.555 -5.545 -17.118 1.00 83.50 120 GLY A N 1
ATOM 940 C CA . GLY A 1 120 ? -4.646 -4.956 -17.886 1.00 83.50 120 GLY A CA 1
ATOM 941 C C . GLY A 1 120 ? -5.802 -4.510 -16.986 1.00 83.50 120 GLY A C 1
ATOM 942 O O . GLY A 1 120 ? -5.818 -4.783 -15.788 1.00 83.50 120 GLY A O 1
ATOM 943 N N . ASN A 1 121 ? -6.810 -3.849 -17.561 1.00 83.06 121 ASN A N 1
ATOM 944 C CA . ASN A 1 121 ? -7.982 -3.398 -16.797 1.00 83.06 121 ASN A CA 1
ATOM 945 C C . ASN A 1 121 ? -8.715 -4.562 -16.103 1.00 83.06 121 ASN A C 1
ATOM 947 O O . ASN A 1 121 ? -9.112 -4.420 -14.950 1.00 83.06 121 ASN A O 1
ATOM 951 N N . ASP A 1 122 ? -8.840 -5.709 -16.775 1.00 84.00 122 ASP A N 1
ATOM 952 C CA . ASP A 1 122 ? -9.511 -6.892 -16.220 1.00 84.00 122 ASP A CA 1
ATOM 953 C C . ASP A 1 122 ? -8.698 -7.517 -15.076 1.00 84.00 122 ASP A C 1
ATOM 955 O O . ASP A 1 122 ? -9.244 -7.906 -14.047 1.00 84.00 122 ASP A O 1
ATOM 959 N N . GLU A 1 123 ? -7.369 -7.548 -15.204 1.00 85.50 123 GLU A N 1
ATOM 960 C CA . GLU A 1 123 ? -6.484 -8.044 -14.146 1.00 85.50 123 GLU A CA 1
ATOM 961 C C . GLU A 1 123 ? -6.409 -7.080 -12.957 1.00 85.50 123 GLU A C 1
ATOM 963 O O . GLU A 1 123 ? -6.294 -7.526 -11.817 1.00 85.50 123 GLU A O 1
ATOM 968 N N . LEU A 1 124 ? -6.500 -5.768 -13.206 1.00 86.06 124 LEU A N 1
ATOM 969 C CA . LEU A 1 124 ? -6.630 -4.749 -12.164 1.00 86.06 124 LEU A CA 1
ATOM 970 C C . LEU A 1 124 ? -7.960 -4.875 -11.414 1.00 86.06 124 LEU A C 1
ATOM 972 O O . LEU A 1 124 ? -7.984 -4.653 -10.206 1.00 86.06 124 LEU A O 1
ATOM 976 N N . ALA A 1 125 ? -9.045 -5.248 -12.098 1.00 84.00 125 ALA A N 1
ATOM 977 C CA . ALA A 1 125 ? -10.331 -5.528 -11.461 1.00 84.00 125 ALA A CA 1
ATOM 978 C C . ALA A 1 125 ? -10.280 -6.783 -10.571 1.00 84.00 125 ALA A C 1
ATOM 980 O O . ALA A 1 125 ? -11.000 -6.853 -9.580 1.00 84.00 125 ALA A O 1
ATOM 981 N N . GLY A 1 126 ? -9.401 -7.738 -10.890 1.00 86.00 126 GLY A N 1
ATOM 982 C CA . GLY A 1 126 ? -9.133 -8.929 -10.081 1.00 86.00 126 GLY A CA 1
ATOM 983 C C . GLY A 1 126 ? -8.119 -8.734 -8.947 1.00 86.00 126 GLY A C 1
ATOM 984 O O . GLY A 1 126 ? -7.738 -9.715 -8.313 1.00 86.00 126 GLY A O 1
ATOM 985 N N . VAL A 1 127 ? -7.633 -7.512 -8.694 1.00 90.12 127 VAL A N 1
ATOM 986 C CA . VAL A 1 127 ? -6.764 -7.237 -7.538 1.00 90.12 127 VAL A CA 1
ATOM 987 C C . VAL A 1 127 ? -7.580 -7.367 -6.253 1.00 90.12 127 VAL A C 1
ATOM 989 O O . VAL A 1 127 ? -8.608 -6.719 -6.085 1.00 90.12 127 VAL A O 1
ATOM 992 N N . THR A 1 128 ? -7.087 -8.180 -5.327 1.00 91.62 128 THR A N 1
ATOM 993 C CA . THR A 1 128 ? -7.716 -8.494 -4.040 1.00 91.62 128 THR A CA 1
ATOM 994 C C . THR A 1 128 ? -6.873 -7.995 -2.862 1.00 91.62 128 THR A C 1
ATOM 996 O O . THR A 1 128 ? -5.768 -7.471 -3.028 1.00 91.62 128 THR A O 1
ATOM 999 N N . HIS A 1 129 ? -7.405 -8.131 -1.646 1.00 91.44 129 HIS A N 1
ATOM 1000 C CA . HIS A 1 129 ? -6.772 -7.668 -0.403 1.00 91.44 129 HIS A CA 1
ATOM 1001 C C . HIS A 1 129 ? -5.397 -8.305 -0.117 1.00 91.44 129 HIS A C 1
ATOM 1003 O O . HIS A 1 129 ? -4.555 -7.716 0.561 1.00 91.44 129 HIS A O 1
ATOM 1009 N N . ASP A 1 130 ? -5.159 -9.505 -0.639 1.00 92.81 130 ASP A N 1
ATOM 1010 C CA . ASP A 1 130 ? -3.943 -10.295 -0.471 1.00 92.81 130 ASP A CA 1
ATOM 1011 C C . ASP A 1 130 ? -2.877 -9.983 -1.533 1.00 92.81 130 ASP A C 1
ATOM 1013 O O . ASP A 1 130 ? -1.787 -10.550 -1.513 1.00 92.81 130 ASP A O 1
ATOM 1017 N N . PHE A 1 131 ? -3.132 -9.054 -2.455 1.00 95.56 131 PHE A N 1
ATOM 1018 C CA . PHE A 1 131 ? -2.237 -8.807 -3.582 1.00 95.56 131 PHE A CA 1
ATOM 1019 C C . PHE A 1 131 ? -0.799 -8.451 -3.154 1.00 95.56 131 PHE A C 1
ATOM 1021 O O . PHE A 1 131 ? 0.166 -8.940 -3.745 1.00 95.56 131 PHE A O 1
ATOM 1028 N N . PHE A 1 132 ? -0.639 -7.669 -2.082 1.00 96.38 132 PHE A N 1
ATOM 1029 C CA . PHE A 1 132 ? 0.675 -7.307 -1.534 1.00 96.38 132 PHE A CA 1
ATOM 1030 C C . PHE A 1 132 ? 1.319 -8.380 -0.653 1.00 96.38 132 PHE A C 1
ATOM 1032 O O . PHE A 1 132 ? 2.461 -8.207 -0.242 1.00 96.38 132 PHE A O 1
ATOM 1039 N N . THR A 1 133 ? 0.643 -9.496 -0.374 1.00 95.75 133 THR A N 1
ATOM 1040 C CA . THR A 1 133 ? 1.165 -10.575 0.488 1.00 95.75 133 THR A CA 1
ATOM 1041 C C . THR A 1 133 ? 2.219 -11.444 -0.202 1.00 95.75 133 THR A C 1
ATOM 1043 O O . THR A 1 133 ? 2.968 -12.146 0.467 1.00 95.75 133 THR A O 1
ATOM 1046 N N . SER A 1 134 ? 2.324 -11.375 -1.535 1.00 95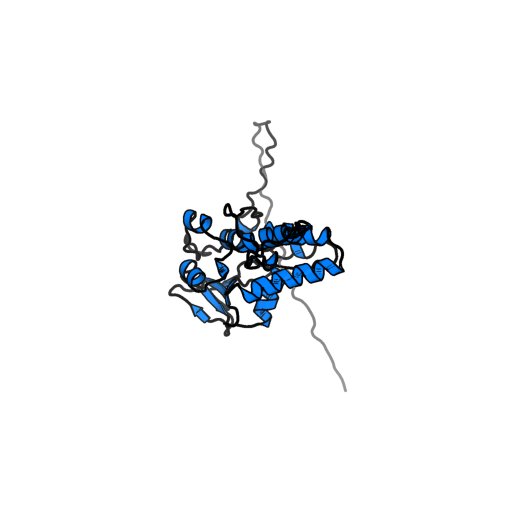.12 134 SER A N 1
ATOM 1047 C CA . SER A 1 134 ? 3.230 -12.217 -2.321 1.00 95.12 134 SER A CA 1
ATOM 1048 C C . SER A 1 134 ? 4.154 -11.401 -3.221 1.00 95.12 134 SER A C 1
ATOM 1050 O O . SER A 1 134 ? 3.712 -10.534 -3.982 1.00 95.12 134 SER A O 1
ATOM 1052 N N . MET A 1 135 ? 5.447 -11.737 -3.195 1.00 94.44 135 MET A N 1
ATOM 1053 C CA . MET A 1 135 ? 6.440 -11.218 -4.144 1.00 94.44 135 MET A CA 1
ATOM 1054 C C . MET A 1 135 ? 6.183 -11.698 -5.582 1.00 94.44 135 MET A C 1
ATOM 1056 O O . MET A 1 135 ? 6.586 -11.029 -6.531 1.00 94.44 135 MET A O 1
ATOM 1060 N N . GLU A 1 136 ? 5.468 -12.809 -5.775 1.00 94.75 136 GLU A N 1
ATOM 1061 C CA . GLU A 1 136 ? 5.083 -13.275 -7.113 1.00 94.75 136 GLU A CA 1
ATOM 1062 C C . GLU A 1 136 ? 4.088 -12.310 -7.768 1.00 94.75 136 GLU A C 1
ATOM 1064 O O . GLU A 1 136 ? 4.208 -12.003 -8.955 1.00 94.75 136 GLU A O 1
ATOM 1069 N N . ASN A 1 137 ? 3.156 -11.747 -6.985 1.00 95.19 137 ASN A N 1
ATOM 1070 C CA . ASN A 1 137 ? 2.239 -10.712 -7.468 1.00 95.19 137 ASN A CA 1
ATOM 1071 C C . ASN A 1 137 ? 2.989 -9.450 -7.909 1.00 95.19 137 ASN A C 1
ATOM 1073 O O . ASN A 1 137 ? 2.617 -8.854 -8.921 1.00 95.19 137 ASN A O 1
ATOM 1077 N N . LEU A 1 138 ? 4.071 -9.075 -7.215 1.00 95.12 138 LEU A N 1
ATOM 1078 C CA . LEU A 1 138 ? 4.944 -7.976 -7.638 1.00 95.12 138 LEU A CA 1
ATOM 1079 C C . LEU A 1 138 ? 5.547 -8.253 -9.020 1.00 95.12 138 LEU A C 1
ATOM 1081 O O . LEU A 1 138 ? 5.410 -7.431 -9.926 1.00 95.12 138 LEU A O 1
ATOM 1085 N N . THR A 1 139 ? 6.190 -9.409 -9.196 1.00 93.19 139 THR A N 1
ATOM 1086 C CA . THR A 1 139 ? 6.844 -9.776 -10.462 1.00 93.19 139 THR A CA 1
ATOM 1087 C C . THR A 1 139 ? 5.841 -9.946 -11.606 1.00 93.19 139 THR A C 1
ATOM 1089 O O . THR A 1 139 ? 6.139 -9.585 -12.745 1.00 93.19 139 THR A O 1
ATOM 1092 N N . ARG A 1 140 ? 4.628 -10.435 -11.321 1.00 93.06 140 ARG A N 1
ATOM 1093 C CA . ARG A 1 140 ? 3.531 -10.491 -12.297 1.00 93.06 140 ARG A CA 1
ATOM 1094 C C . ARG A 1 140 ? 3.103 -9.093 -12.732 1.00 93.06 140 ARG A C 1
ATOM 1096 O O . ARG A 1 140 ? 2.928 -8.844 -13.923 1.00 93.06 140 ARG A O 1
ATOM 1103 N N . ALA A 1 141 ? 2.945 -8.186 -11.774 1.00 93.50 141 ALA A N 1
ATOM 1104 C CA . ALA A 1 141 ? 2.428 -6.853 -12.028 1.00 93.50 141 ALA A CA 1
ATOM 1105 C C . ALA A 1 141 ? 3.446 -5.918 -12.673 1.00 93.50 141 ALA A C 1
ATOM 1107 O O . ALA A 1 141 ? 3.045 -5.054 -13.444 1.00 93.50 141 ALA A O 1
ATOM 1108 N N . PHE A 1 142 ? 4.741 -6.074 -12.405 1.00 93.69 142 PHE A N 1
ATOM 1109 C CA . PHE A 1 142 ? 5.771 -5.172 -12.912 1.00 93.69 142 PHE A CA 1
ATOM 1110 C C . PHE A 1 142 ? 6.909 -5.945 -13.564 1.00 93.69 142 PHE A C 1
ATOM 1112 O O . PHE A 1 142 ? 7.661 -6.657 -12.906 1.00 93.69 142 PHE A O 1
ATOM 1119 N N . GLU A 1 143 ? 7.084 -5.735 -14.870 1.00 89.56 143 GLU A N 1
ATOM 1120 C CA . GLU A 1 143 ? 8.167 -6.368 -15.629 1.00 89.56 143 GLU A CA 1
ATOM 1121 C C . GLU A 1 143 ? 9.543 -5.864 -15.200 1.00 89.56 143 GLU A C 1
ATOM 1123 O O . GLU A 1 143 ? 10.530 -6.591 -15.278 1.00 89.56 143 GLU A O 1
ATOM 1128 N N . SER A 1 144 ? 9.641 -4.601 -14.781 1.00 91.81 144 SER A N 1
ATOM 1129 C CA . SER A 1 144 ? 10.873 -4.053 -14.220 1.00 91.81 144 SER A CA 1
ATOM 1130 C C . SER A 1 144 ? 10.590 -3.010 -13.158 1.00 91.81 144 SER A C 1
ATOM 1132 O O . SER A 1 144 ? 9.675 -2.197 -13.289 1.00 91.81 144 SER A O 1
ATOM 1134 N N . TYR A 1 145 ? 11.378 -3.054 -12.093 1.00 93.81 145 TYR A N 1
ATOM 1135 C CA . TYR A 1 145 ? 11.227 -2.227 -10.905 1.00 93.81 145 TYR A CA 1
ATOM 1136 C C . TYR A 1 145 ? 12.559 -2.128 -10.161 1.00 93.81 145 TYR A C 1
ATOM 1138 O O . TYR A 1 145 ? 13.496 -2.888 -10.407 1.00 93.81 145 TYR A O 1
ATOM 1146 N N . TYR A 1 146 ? 12.650 -1.176 -9.239 1.00 93.69 146 TYR A N 1
ATOM 1147 C CA . TYR A 1 146 ? 13.744 -1.116 -8.278 1.00 93.69 146 TYR A CA 1
ATOM 1148 C C . TYR A 1 146 ? 13.275 -1.679 -6.953 1.00 93.69 146 TYR A C 1
ATOM 1150 O O . TYR A 1 146 ? 12.344 -1.141 -6.358 1.00 93.69 146 TYR A O 1
ATOM 1158 N N . LEU A 1 147 ? 13.934 -2.731 -6.491 1.00 94.00 147 LEU A N 1
ATOM 1159 C CA . LEU A 1 147 ? 13.703 -3.314 -5.186 1.00 94.00 147 LEU A CA 1
ATOM 1160 C C . LEU A 1 147 ? 14.718 -2.748 -4.199 1.00 94.00 147 LEU A C 1
ATOM 1162 O O . LEU A 1 147 ? 15.929 -2.913 -4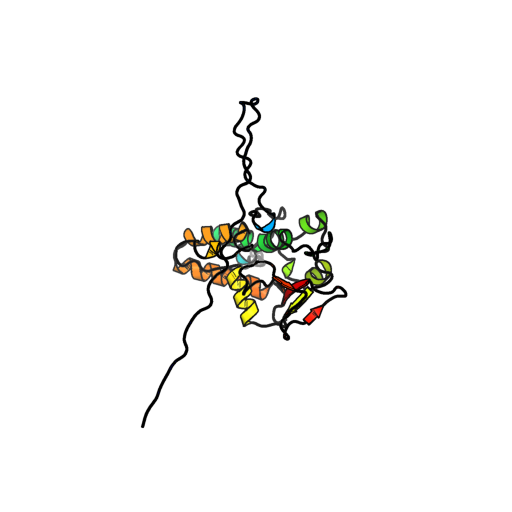.357 1.00 94.00 147 LEU A O 1
ATOM 1166 N N . PHE A 1 148 ? 14.225 -2.058 -3.182 1.00 91.25 148 PHE A N 1
ATOM 1167 C CA . PHE A 1 148 ? 15.034 -1.711 -2.030 1.00 91.25 148 PHE A CA 1
ATOM 1168 C C . PHE A 1 148 ? 15.163 -2.956 -1.145 1.00 91.25 148 PHE A C 1
ATOM 1170 O O . PHE A 1 148 ? 14.161 -3.646 -0.935 1.00 91.25 148 PHE A O 1
ATOM 1177 N N . PRO A 1 149 ? 16.370 -3.258 -0.634 1.00 82.31 149 PRO A N 1
ATOM 1178 C CA . PRO A 1 149 ? 16.564 -4.333 0.322 1.00 82.31 149 PRO A CA 1
ATOM 1179 C C . PRO A 1 149 ? 15.691 -4.073 1.541 1.00 82.31 149 PRO A C 1
ATOM 1181 O O . PRO A 1 149 ? 15.349 -2.921 1.832 1.00 82.31 149 PRO A O 1
ATOM 1184 N N . ALA A 1 150 ? 15.359 -5.152 2.239 1.00 84.00 150 ALA A N 1
ATOM 1185 C CA . ALA A 1 150 ? 1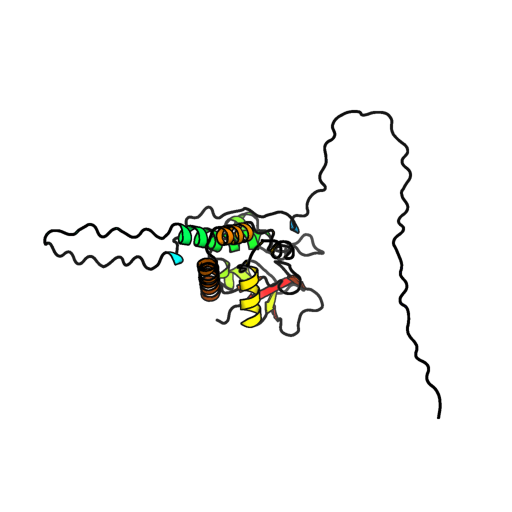4.545 -5.097 3.433 1.00 84.00 150 ALA A CA 1
ATOM 1186 C C . ALA A 1 150 ? 15.185 -4.144 4.460 1.00 84.00 150 ALA A C 1
ATOM 1188 O O . ALA A 1 150 ? 16.260 -4.391 5.007 1.00 84.00 150 ALA A O 1
ATOM 1189 N N . ASP A 1 151 ? 14.540 -2.994 4.636 1.00 89.06 151 ASP A N 1
ATOM 1190 C CA . ASP A 1 151 ? 14.981 -1.875 5.460 1.00 89.06 151 ASP A CA 1
ATOM 1191 C C . ASP A 1 151 ? 13.801 -1.508 6.347 1.00 89.06 151 ASP A C 1
ATOM 1193 O O . ASP A 1 151 ? 12.843 -0.878 5.893 1.00 89.06 151 ASP A O 1
ATOM 1197 N N . LEU A 1 152 ? 13.875 -1.937 7.608 1.00 89.00 152 LEU A N 1
ATOM 1198 C CA . LEU A 1 152 ? 12.786 -1.776 8.565 1.00 89.00 152 LEU A CA 1
ATOM 1199 C C . LEU A 1 152 ? 12.381 -0.305 8.720 1.00 89.00 152 LEU A C 1
ATOM 1201 O O . LEU A 1 152 ? 11.199 0.008 8.745 1.00 89.00 152 LEU A O 1
ATOM 1205 N N . SER A 1 153 ? 13.346 0.619 8.723 1.00 90.31 153 SER A N 1
ATOM 1206 C CA . SER A 1 153 ? 13.056 2.047 8.868 1.00 90.31 153 SER A CA 1
ATOM 1207 C C . SER A 1 153 ? 12.281 2.594 7.670 1.00 90.31 153 SER A C 1
ATOM 1209 O O . SER A 1 153 ? 11.308 3.331 7.842 1.00 90.31 153 SER A O 1
ATOM 1211 N N . LYS A 1 154 ? 12.672 2.223 6.445 1.00 89.81 154 LYS A N 1
ATOM 1212 C CA . LYS A 1 154 ? 11.925 2.619 5.244 1.00 89.81 154 LYS A CA 1
ATOM 1213 C C . LYS A 1 154 ? 10.570 1.923 5.150 1.00 89.81 154 LYS A C 1
ATOM 1215 O O . LYS A 1 154 ? 9.625 2.544 4.658 1.00 89.81 154 LYS A O 1
ATOM 1220 N N . TRP A 1 155 ? 10.472 0.670 5.589 1.00 93.12 155 TRP A N 1
ATOM 1221 C CA . TRP A 1 155 ? 9.218 -0.077 5.625 1.00 93.12 155 TRP A CA 1
ATOM 1222 C C . TRP A 1 155 ? 8.233 0.594 6.576 1.00 93.12 155 TRP A C 1
ATOM 1224 O O . TRP A 1 155 ? 7.170 1.033 6.139 1.00 93.12 155 TRP A O 1
ATOM 1234 N N . ASP A 1 156 ? 8.640 0.811 7.826 1.00 92.69 156 ASP A N 1
ATOM 1235 C CA . ASP A 1 156 ? 7.838 1.475 8.852 1.00 92.69 156 ASP A CA 1
ATOM 1236 C C . ASP A 1 156 ? 7.439 2.883 8.424 1.00 92.69 156 ASP A C 1
ATOM 1238 O O . ASP A 1 156 ? 6.289 3.284 8.597 1.00 92.69 156 ASP A O 1
ATOM 1242 N N . ALA A 1 157 ? 8.355 3.631 7.798 1.00 90.81 157 ALA A N 1
ATOM 1243 C CA . ALA A 1 157 ? 8.027 4.928 7.227 1.00 90.81 157 ALA A CA 1
ATOM 1244 C C . ALA A 1 157 ? 6.954 4.800 6.137 1.00 90.81 157 ALA A C 1
ATOM 1246 O O . ALA A 1 157 ? 6.005 5.578 6.131 1.00 90.81 157 ALA A O 1
ATOM 1247 N N . THR A 1 158 ? 7.068 3.837 5.224 1.00 91.81 158 THR A N 1
ATOM 1248 C CA . THR A 1 158 ? 6.098 3.621 4.136 1.00 91.81 158 THR A CA 1
ATOM 1249 C C . THR A 1 158 ? 4.727 3.225 4.681 1.00 91.81 158 THR A C 1
ATOM 1251 O O . THR A 1 158 ? 3.721 3.835 4.319 1.00 91.81 158 THR A O 1
ATOM 1254 N N . VAL A 1 159 ? 4.686 2.293 5.630 1.00 93.88 159 VAL A N 1
ATOM 1255 C CA . VAL A 1 159 ? 3.468 1.876 6.331 1.00 93.88 159 VAL A CA 1
ATOM 1256 C C . VAL A 1 159 ? 2.854 3.044 7.114 1.00 93.88 159 VAL A C 1
ATOM 1258 O O . VAL A 1 159 ? 1.648 3.267 7.042 1.00 93.88 159 VAL A O 1
ATOM 1261 N N . ALA A 1 160 ? 3.664 3.868 7.783 1.00 91.88 160 ALA A N 1
ATOM 1262 C CA . ALA A 1 160 ? 3.191 5.056 8.490 1.00 91.88 160 ALA A CA 1
ATOM 1263 C C . ALA A 1 160 ? 2.612 6.136 7.563 1.00 91.88 160 ALA A C 1
ATOM 1265 O O . ALA A 1 160 ? 1.757 6.904 8.004 1.00 91.88 160 ALA A O 1
ATOM 1266 N N . HIS A 1 161 ? 3.046 6.196 6.298 1.00 89.31 161 HIS A N 1
ATOM 1267 C CA . HIS A 1 161 ? 2.437 7.076 5.297 1.00 89.31 161 HIS A CA 1
ATOM 1268 C C . HIS A 1 161 ? 1.073 6.563 4.834 1.00 89.31 161 HIS A C 1
ATOM 1270 O O . HIS A 1 161 ? 0.178 7.371 4.611 1.00 89.31 161 HIS A O 1
ATOM 1276 N N . LEU A 1 162 ? 0.899 5.245 4.696 1.00 91.75 162 LEU A N 1
ATOM 1277 C CA . LEU A 1 162 ? -0.396 4.665 4.334 1.00 91.75 162 LEU A CA 1
ATOM 1278 C C . LEU A 1 162 ? -1.391 4.749 5.493 1.00 91.75 162 LEU A C 1
ATOM 1280 O O . LEU A 1 162 ? -2.550 5.075 5.263 1.00 91.75 162 LEU A O 1
ATOM 1284 N N . PHE A 1 163 ? -0.926 4.534 6.725 1.00 93.62 163 PHE A N 1
ATOM 1285 C CA . PHE A 1 163 ? -1.734 4.555 7.945 1.00 93.62 163 PHE A CA 1
ATOM 1286 C C . PHE A 1 163 ? -1.253 5.663 8.894 1.00 93.62 163 PHE A C 1
ATOM 1288 O O . PHE A 1 163 ? -0.591 5.375 9.900 1.00 93.62 163 PHE A O 1
ATOM 1295 N N . PRO A 1 164 ? -1.518 6.945 8.590 1.00 91.81 164 PRO A N 1
ATOM 1296 C CA . PRO A 1 164 ? -1.056 8.061 9.409 1.00 91.81 164 PRO A CA 1
ATOM 1297 C C . PRO A 1 164 ? -1.827 8.145 10.730 1.00 91.81 164 PRO A C 1
ATOM 1299 O O . PRO A 1 164 ? -3.028 7.891 10.765 1.00 91.81 164 PRO A O 1
ATOM 1302 N N . LEU A 1 165 ? -1.149 8.563 11.802 1.00 91.19 165 LEU A N 1
ATOM 1303 C CA . LEU A 1 165 ? -1.807 8.970 13.046 1.00 91.19 165 LEU A CA 1
ATOM 1304 C C . LEU A 1 165 ? -2.135 10.461 12.966 1.00 91.19 165 LEU A C 1
ATOM 1306 O O . LEU A 1 165 ? -1.226 11.282 12.815 1.00 91.19 165 LEU A O 1
ATOM 1310 N N . ILE A 1 166 ? -3.412 10.821 13.086 1.00 88.19 166 ILE A N 1
ATOM 1311 C CA . ILE A 1 166 ? -3.836 12.224 13.092 1.00 88.19 166 ILE A CA 1
ATOM 1312 C C . ILE A 1 166 ? -3.927 12.759 14.527 1.00 88.19 166 ILE A C 1
ATOM 1314 O O . ILE A 1 166 ? -4.616 12.209 15.383 1.00 88.19 166 ILE A O 1
ATOM 1318 N N . GLN A 1 167 ? -3.242 13.871 14.785 1.00 78.00 167 GLN A N 1
ATOM 1319 C CA . GLN A 1 167 ? -3.239 14.552 16.090 1.00 78.00 167 GLN A CA 1
ATOM 1320 C C . GLN A 1 167 ? -4.237 15.723 16.158 1.00 78.00 167 GLN A C 1
ATOM 1322 O O . GLN A 1 167 ? -4.199 16.534 17.074 1.00 78.00 167 GLN A O 1
ATOM 1327 N N . GLY A 1 168 ? -5.113 15.863 15.163 1.00 67.44 168 GLY A N 1
ATOM 1328 C CA . GLY A 1 168 ? -5.980 17.029 15.030 1.00 67.44 168 GLY A CA 1
ATOM 1329 C C . GLY A 1 168 ? -6.663 17.037 13.674 1.00 67.44 168 GLY A C 1
ATOM 1330 O O . GLY A 1 168 ? -7.480 16.168 13.408 1.00 67.44 168 GLY A O 1
ATOM 1331 N N . SER A 1 169 ? -6.322 17.991 12.806 1.00 61.22 169 SER A N 1
ATOM 1332 C CA . SER A 1 169 ? -6.910 18.099 11.466 1.00 61.22 169 SER A CA 1
ATOM 1333 C C . SER A 1 169 ? -6.172 17.273 10.406 1.00 61.22 169 SER A C 1
ATOM 1335 O O . SER A 1 169 ? -4.999 16.916 10.543 1.00 61.22 169 SER A O 1
ATOM 1337 N N . THR A 1 170 ? -6.855 17.016 9.291 1.00 62.56 170 THR A N 1
ATOM 1338 C CA . THR A 1 170 ? -6.327 16.311 8.113 1.00 62.56 170 THR A CA 1
ATOM 1339 C C . THR A 1 170 ? -5.347 17.144 7.279 1.00 62.56 170 THR A C 1
ATOM 1341 O O . THR A 1 170 ? -4.851 16.654 6.270 1.00 62.56 170 THR A O 1
ATOM 1344 N N . GLY A 1 171 ? -5.000 18.374 7.683 1.00 58.81 171 GLY A N 1
ATOM 1345 C CA . GLY A 1 171 ? -4.173 19.290 6.879 1.00 58.81 171 GLY A CA 1
ATOM 1346 C C . GLY A 1 171 ? -2.763 18.774 6.550 1.00 58.81 171 GLY A C 1
ATOM 1347 O O . GLY A 1 171 ? -2.144 19.211 5.581 1.00 58.81 171 GLY A O 1
ATOM 1348 N N . ASN A 1 172 ? -2.250 17.802 7.311 1.00 61.50 172 ASN A N 1
ATOM 1349 C CA . ASN A 1 172 ? -0.994 17.124 6.976 1.00 61.50 172 ASN A CA 1
ATOM 1350 C C . ASN A 1 172 ? -1.142 16.123 5.816 1.00 61.50 172 ASN A C 1
ATOM 1352 O O . ASN A 1 172 ? -0.172 15.889 5.096 1.00 61.50 172 ASN A O 1
ATOM 1356 N N . LEU A 1 173 ? -2.342 15.576 5.599 1.00 66.44 173 LEU A N 1
ATOM 1357 C CA . LEU A 1 173 ? -2.633 14.631 4.523 1.00 66.44 173 LEU A CA 1
ATOM 1358 C C . LEU A 1 173 ? -2.606 15.319 3.152 1.00 66.44 173 LEU A C 1
ATOM 1360 O O . LEU A 1 173 ? -2.071 14.771 2.194 1.00 66.44 173 LEU A O 1
ATOM 1364 N N . GLU A 1 174 ? -3.083 16.563 3.062 1.00 64.44 174 GLU A N 1
ATOM 1365 C CA . GLU A 1 174 ? -3.114 17.345 1.813 1.00 64.44 174 GLU A CA 1
ATOM 1366 C C . GLU A 1 174 ? -1.722 17.567 1.194 1.00 64.44 174 GLU A C 1
ATOM 1368 O O . GLU A 1 174 ? -1.591 17.798 -0.008 1.00 64.44 174 GLU A O 1
ATOM 1373 N N . ARG A 1 175 ? -0.657 17.442 1.995 1.00 66.06 175 ARG A N 1
ATOM 1374 C CA . ARG A 1 175 ? 0.735 17.591 1.543 1.00 66.06 175 ARG A CA 1
ATOM 1375 C C . ARG A 1 175 ? 1.302 16.330 0.877 1.00 66.06 175 ARG A C 1
ATOM 1377 O O . ARG A 1 175 ? 2.396 16.394 0.315 1.00 66.06 175 ARG A O 1
ATOM 1384 N N . GLN A 1 176 ? 0.589 15.203 0.927 1.00 70.06 176 GLN A N 1
ATOM 1385 C CA . GLN A 1 176 ? 1.039 13.900 0.432 1.00 70.06 176 GLN A CA 1
ATOM 1386 C C . GLN A 1 176 ? 0.364 13.541 -0.896 1.00 70.06 176 GLN A C 1
ATOM 1388 O O . GLN A 1 176 ? -0.641 12.835 -0.933 1.00 70.06 176 GLN A O 1
ATOM 1393 N N . GLN A 1 177 ? 0.922 14.012 -2.013 1.00 70.56 177 GLN A N 1
ATOM 1394 C CA . GLN A 1 177 ? 0.353 13.759 -3.338 1.00 70.56 177 GLN A CA 1
ATOM 1395 C C . GLN A 1 177 ? 0.242 12.256 -3.645 1.00 70.56 177 GLN A C 1
ATOM 1397 O O . GLN A 1 177 ? 1.155 11.461 -3.434 1.00 70.56 177 GLN A O 1
ATOM 1402 N N . GLY A 1 178 ? -0.892 11.839 -4.201 1.00 77.69 178 GLY A N 1
ATOM 1403 C CA . GLY A 1 178 ? -1.140 10.442 -4.559 1.00 77.69 178 GLY A CA 1
ATOM 1404 C C . GLY A 1 178 ? -1.664 9.602 -3.397 1.00 77.69 178 GLY A C 1
ATOM 1405 O O . GLY A 1 178 ? -2.678 8.944 -3.591 1.00 77.69 178 GLY A O 1
ATOM 1406 N N . VAL A 1 179 ? -1.054 9.668 -2.206 1.00 83.31 179 VAL A N 1
ATOM 1407 C CA . VAL A 1 179 ? -1.574 8.980 -1.004 1.00 83.31 179 VAL A CA 1
ATOM 1408 C C . VAL A 1 179 ? -2.878 9.630 -0.539 1.00 83.31 179 VAL A C 1
ATOM 1410 O O . VAL A 1 179 ? -3.863 8.933 -0.327 1.00 83.31 179 VAL A O 1
ATOM 1413 N N . SER A 1 180 ? -2.939 10.964 -0.504 1.00 82.75 180 SER A N 1
ATOM 1414 C CA . SER A 1 180 ? -4.174 11.708 -0.211 1.00 82.75 180 SER A CA 1
ATOM 1415 C C . SER A 1 180 ? -5.280 11.517 -1.253 1.00 82.75 180 SER A C 1
ATOM 1417 O O . SER A 1 180 ? -6.437 11.833 -0.995 1.00 82.75 180 SER A O 1
ATOM 1419 N N . ASN A 1 181 ? -4.934 10.969 -2.423 1.00 86.00 181 ASN A N 1
ATOM 1420 C CA . ASN A 1 181 ? -5.875 10.653 -3.493 1.00 86.00 181 ASN A CA 1
ATOM 1421 C C . ASN A 1 181 ? -6.405 9.213 -3.399 1.00 86.00 181 ASN A C 1
ATOM 1423 O O . ASN A 1 181 ? -7.125 8.780 -4.301 1.00 86.00 181 ASN A O 1
ATOM 1427 N N . LEU A 1 182 ? -6.052 8.463 -2.353 1.00 90.88 182 LEU A N 1
ATOM 1428 C CA . LEU A 1 182 ? -6.660 7.176 -2.033 1.00 90.88 182 LEU A CA 1
ATOM 1429 C C . LEU A 1 182 ? -7.853 7.421 -1.104 1.00 90.88 182 LEU A C 1
ATOM 1431 O O . LEU A 1 182 ? -7.685 7.926 0.007 1.00 90.88 182 LEU A O 1
ATOM 1435 N N . GLY A 1 183 ? -9.056 7.055 -1.544 1.00 90.75 183 GLY A N 1
ATOM 1436 C CA . GLY A 1 183 ? -10.275 7.139 -0.743 1.00 90.75 183 GLY A CA 1
ATOM 1437 C C . GLY A 1 183 ? -10.147 6.395 0.584 1.00 90.75 183 GLY A C 1
ATOM 1438 O O . GLY A 1 183 ? -10.534 6.945 1.608 1.00 90.75 183 GLY A O 1
ATOM 1439 N N . VAL A 1 184 ? -9.489 5.228 0.603 1.00 93.19 184 VAL A N 1
ATOM 1440 C CA . VAL A 1 184 ? -9.249 4.471 1.849 1.00 93.19 184 VAL A CA 1
ATOM 1441 C C . VAL A 1 184 ? -8.444 5.254 2.886 1.00 93.19 184 VAL A C 1
ATOM 1443 O O . VAL A 1 184 ? -8.721 5.147 4.074 1.00 93.1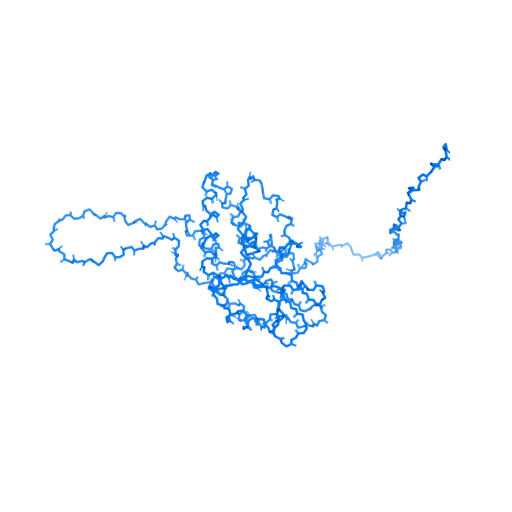9 184 VAL A O 1
ATOM 1446 N N . VAL A 1 185 ? -7.489 6.093 2.467 1.00 91.88 185 VAL A N 1
ATOM 1447 C CA . VAL A 1 185 ? -6.695 6.909 3.401 1.00 91.88 185 VAL A CA 1
ATOM 1448 C C . VAL A 1 185 ? -7.551 8.033 3.985 1.00 91.88 185 VAL A C 1
ATOM 1450 O O . VAL A 1 185 ? -7.451 8.345 5.173 1.00 91.88 185 VAL A O 1
ATOM 1453 N N . VAL A 1 186 ? -8.411 8.636 3.160 1.00 90.38 186 VAL A N 1
ATOM 1454 C CA . VAL A 1 186 ? -9.367 9.659 3.602 1.00 90.38 186 VAL A CA 1
ATOM 1455 C C . VAL A 1 186 ? -10.361 9.061 4.599 1.00 90.38 186 VAL A C 1
ATOM 1457 O O . VAL A 1 186 ? -10.599 9.650 5.655 1.00 90.38 186 VAL A O 1
ATOM 1460 N N . GLU A 1 187 ? -10.892 7.874 4.309 1.00 92.06 187 GLU A N 1
ATOM 1461 C CA . GLU A 1 187 ? -11.790 7.130 5.198 1.00 92.06 187 GLU A CA 1
ATOM 1462 C C . GLU A 1 187 ? -11.097 6.751 6.510 1.00 92.06 187 GLU A C 1
ATOM 1464 O O . GLU A 1 187 ? -11.639 7.011 7.581 1.00 92.06 187 GLU A O 1
ATOM 1469 N N . PHE A 1 188 ? -9.859 6.257 6.451 1.00 93.44 188 PHE A N 1
ATOM 1470 C CA . PHE A 1 188 ? -9.044 5.947 7.627 1.00 93.44 188 PHE A CA 1
ATOM 1471 C C . PHE A 1 188 ? -8.815 7.163 8.528 1.00 93.44 188 PHE A C 1
ATOM 1473 O O . PHE A 1 188 ? -8.930 7.076 9.752 1.00 93.44 188 PHE A O 1
ATOM 1480 N N . CYS A 1 189 ? -8.512 8.321 7.939 1.00 91.38 189 CYS A N 1
ATOM 1481 C CA . CYS A 1 189 ? -8.360 9.562 8.695 1.00 91.38 189 CYS A CA 1
ATOM 1482 C C . CYS A 1 189 ? -9.702 10.031 9.277 1.00 91.38 189 CYS A C 1
ATOM 1484 O O . CYS A 1 189 ? -9.765 10.461 10.425 1.00 91.38 189 CYS A O 1
ATOM 1486 N N . THR A 1 190 ? -10.791 9.917 8.519 1.00 90.38 190 THR A N 1
ATOM 1487 C CA . THR A 1 190 ? -12.136 10.285 8.988 1.00 90.38 190 THR A CA 1
ATOM 1488 C C . THR A 1 190 ? -12.568 9.405 10.159 1.00 90.38 190 THR A C 1
ATOM 1490 O O . THR A 1 190 ? -13.068 9.913 11.161 1.00 90.38 190 THR A O 1
ATOM 1493 N N . MET A 1 191 ? -12.289 8.102 10.083 1.00 90.75 191 MET A N 1
ATOM 1494 C CA . MET A 1 191 ? -12.551 7.152 11.160 1.00 90.75 191 MET A CA 1
ATOM 1495 C C . MET A 1 191 ? -11.787 7.522 12.436 1.00 90.75 191 MET A C 1
ATOM 1497 O O . MET A 1 191 ? -12.370 7.508 13.514 1.00 90.75 191 MET A O 1
ATOM 1501 N N . GLN A 1 192 ? -10.522 7.946 12.332 1.00 92.31 192 GLN A N 1
ATOM 1502 C CA . GLN A 1 192 ? -9.760 8.430 13.491 1.00 92.31 192 GLN A CA 1
ATOM 1503 C C . GLN A 1 192 ? -10.391 9.656 14.153 1.00 92.31 192 GLN A C 1
ATOM 1505 O O . GLN A 1 192 ? -10.422 9.729 15.379 1.00 92.31 192 GLN A O 1
ATOM 1510 N N . LEU A 1 193 ? -10.896 10.620 13.375 1.00 89.19 193 LEU A N 1
ATOM 1511 C CA . LEU A 1 193 ? -11.502 11.839 13.926 1.00 89.19 193 LEU A CA 1
ATOM 1512 C C . LEU A 1 193 ? -12.724 11.538 14.798 1.00 89.19 193 LEU A C 1
ATOM 1514 O O . LEU A 1 193 ? -12.964 12.259 15.764 1.00 89.19 193 LEU A O 1
ATOM 1518 N N . ALA A 1 194 ? -13.454 10.467 14.482 1.00 88.88 194 ALA A N 1
ATOM 1519 C CA . ALA A 1 194 ? -14.612 10.017 15.247 1.00 88.88 194 ALA A CA 1
ATOM 1520 C C . ALA A 1 194 ? -14.244 9.314 16.569 1.00 88.88 194 ALA A C 1
ATOM 1522 O O . ALA A 1 194 ? -15.111 9.129 17.421 1.00 88.88 194 ALA A O 1
ATOM 1523 N N . LEU A 1 195 ? -12.979 8.926 16.762 1.00 87.25 195 LEU A N 1
ATOM 1524 C CA . LEU A 1 195 ? -12.521 8.196 17.944 1.00 87.25 195 LEU A CA 1
ATOM 1525 C C . LEU A 1 195 ? -11.909 9.114 19.014 1.00 87.25 195 LEU A C 1
ATOM 1527 O O . LEU A 1 195 ? -11.311 10.146 18.675 1.00 87.25 195 LEU A O 1
ATOM 1531 N N . PRO A 1 196 ? -11.945 8.697 20.296 1.00 87.88 196 PRO A N 1
ATOM 1532 C CA . PRO A 1 196 ? -11.097 9.258 21.345 1.00 87.88 196 PRO A CA 1
ATOM 1533 C C . PRO A 1 196 ? -9.607 9.109 21.012 1.00 87.88 196 PRO A C 1
ATOM 1535 O O . PRO A 1 196 ? -9.200 8.132 20.384 1.00 87.88 196 PRO A O 1
ATOM 1538 N N . GLU A 1 197 ? -8.775 10.047 21.470 1.00 84.06 197 GLU A N 1
ATOM 1539 C CA . GLU A 1 197 ? -7.337 10.084 21.156 1.00 84.06 197 GLU A CA 1
ATOM 1540 C C . GLU A 1 197 ? -6.597 8.786 21.525 1.00 84.06 197 GLU A C 1
ATOM 1542 O O . GLU A 1 197 ? -5.808 8.280 20.726 1.00 84.06 197 GLU A O 1
ATOM 1547 N N . SER A 1 198 ? -6.918 8.194 22.679 1.00 82.25 198 SER A N 1
ATOM 1548 C CA . SER A 1 198 ? -6.353 6.914 23.126 1.00 82.25 198 SER A CA 1
ATOM 1549 C C . SER A 1 198 ? -6.663 5.758 22.166 1.00 82.25 198 SER A C 1
ATOM 1551 O O . SER A 1 198 ? -5.794 4.936 21.883 1.00 82.25 198 SER A O 1
ATOM 1553 N N . SER A 1 199 ? -7.873 5.718 21.606 1.00 88.56 199 SER A N 1
ATOM 1554 C CA . SER A 1 199 ? -8.299 4.688 20.652 1.00 88.56 199 SER A CA 1
ATOM 1555 C C . SER A 1 199 ? -7.706 4.889 19.254 1.00 88.56 199 SER A C 1
ATOM 1557 O O . SER A 1 199 ? -7.502 3.911 18.536 1.00 88.56 199 SER A O 1
ATOM 1559 N N . ARG A 1 200 ? -7.379 6.132 18.861 1.00 90.31 200 ARG A N 1
ATOM 1560 C CA . ARG A 1 200 ? -6.730 6.423 17.565 1.00 90.31 200 ARG A CA 1
ATOM 1561 C C . ARG A 1 200 ? -5.364 5.761 17.467 1.00 90.31 200 ARG A C 1
ATOM 1563 O O . ARG A 1 200 ? -5.063 5.134 16.455 1.00 90.31 200 ARG A O 1
ATOM 1570 N N . ALA A 1 201 ? -4.553 5.896 18.517 1.00 90.06 201 ALA A N 1
ATOM 1571 C CA . ALA A 1 201 ? -3.216 5.313 18.559 1.00 90.06 201 ALA A CA 1
ATOM 1572 C C . ALA A 1 201 ? -3.271 3.785 18.429 1.00 90.06 201 ALA A C 1
ATOM 1574 O O . ALA A 1 201 ? -2.550 3.226 17.605 1.00 90.06 201 ALA A O 1
ATOM 1575 N N . GLN A 1 202 ? -4.184 3.139 19.163 1.00 89.88 202 GLN A N 1
ATOM 1576 C CA . GLN A 1 202 ? -4.373 1.691 19.093 1.00 89.88 202 GLN A CA 1
ATOM 1577 C C . GLN A 1 202 ? -4.817 1.237 17.699 1.00 89.88 202 GLN A C 1
ATOM 1579 O O . GLN A 1 202 ? -4.215 0.339 17.128 1.00 89.88 202 GLN A O 1
ATOM 1584 N N . MET A 1 203 ? -5.807 1.900 17.099 1.00 91.56 203 MET A N 1
ATOM 1585 C CA . MET A 1 203 ? -6.286 1.560 15.755 1.00 91.56 203 MET A CA 1
ATOM 1586 C C . MET A 1 203 ? -5.180 1.666 14.696 1.00 91.56 203 MET A C 1
ATOM 1588 O O . MET A 1 203 ? -5.058 0.810 13.820 1.00 91.56 203 MET A O 1
ATOM 1592 N N . VAL A 1 204 ? -4.367 2.725 14.764 1.00 93.81 204 VAL A N 1
ATOM 1593 C CA . VAL A 1 204 ? -3.219 2.890 13.867 1.00 93.81 204 VAL A CA 1
ATOM 1594 C C . VAL A 1 204 ? -2.195 1.787 14.108 1.00 93.81 204 VAL A C 1
ATOM 1596 O O . VAL A 1 204 ? -1.673 1.231 13.145 1.00 93.81 204 VAL A O 1
ATOM 1599 N N . GLN A 1 205 ? -1.918 1.447 15.365 1.00 93.50 205 GLN A N 1
ATOM 1600 C CA . GLN A 1 205 ? -1.017 0.355 15.706 1.00 93.50 205 GLN A CA 1
ATOM 1601 C C . GLN A 1 205 ? -1.513 -0.985 15.150 1.00 93.50 205 GLN A C 1
ATOM 1603 O O . GLN A 1 205 ? -0.739 -1.656 14.471 1.00 93.50 205 GLN A O 1
ATOM 1608 N N . ASP A 1 206 ? -2.787 -1.329 15.348 1.00 92.00 206 ASP A N 1
ATOM 1609 C CA . ASP A 1 206 ? -3.392 -2.574 14.863 1.00 92.00 206 ASP A CA 1
ATOM 1610 C C . ASP A 1 206 ? -3.283 -2.687 13.336 1.00 92.00 206 ASP A C 1
ATOM 1612 O O . ASP A 1 206 ? -2.846 -3.710 12.807 1.00 92.00 206 ASP A O 1
ATOM 1616 N N . ALA A 1 207 ? -3.606 -1.605 12.618 1.00 95.00 207 ALA A N 1
ATOM 1617 C CA . ALA A 1 207 ? -3.518 -1.561 11.162 1.00 95.00 207 ALA A CA 1
ATOM 1618 C C . ALA A 1 207 ? -2.080 -1.758 10.664 1.00 95.00 207 ALA A C 1
ATOM 1620 O O . ALA A 1 207 ? -1.823 -2.572 9.775 1.00 95.00 207 ALA A O 1
ATOM 1621 N N . ARG A 1 208 ? -1.126 -1.027 11.256 1.00 95.69 208 ARG A N 1
ATOM 1622 C CA . ARG A 1 208 ? 0.291 -1.097 10.875 1.00 95.69 208 ARG A CA 1
ATOM 1623 C C . ARG A 1 208 ? 0.892 -2.457 11.203 1.00 95.69 208 ARG A C 1
ATOM 1625 O O . ARG A 1 208 ? 1.629 -2.992 10.386 1.00 95.69 208 ARG A O 1
ATOM 1632 N N . GLN A 1 209 ? 0.566 -3.020 12.364 1.00 94.62 209 GLN A N 1
ATOM 1633 C CA . GLN A 1 209 ? 1.032 -4.342 12.767 1.00 94.62 209 GLN A CA 1
ATOM 1634 C C . GLN A 1 209 ? 0.492 -5.420 11.829 1.00 94.62 209 GLN A C 1
ATOM 1636 O O . GLN A 1 209 ? 1.262 -6.262 11.372 1.00 94.62 209 GLN A O 1
ATOM 1641 N N . TYR A 1 210 ? -0.800 -5.364 11.492 1.00 94.19 210 TYR A N 1
ATOM 1642 C CA . TYR A 1 210 ? -1.396 -6.289 10.536 1.00 94.19 210 TYR A CA 1
ATOM 1643 C C . TYR A 1 210 ? -0.693 -6.212 9.176 1.00 94.19 210 TYR A C 1
ATOM 1645 O O . TYR A 1 210 ? -0.233 -7.231 8.664 1.00 94.19 210 TYR A O 1
ATOM 1653 N N . VAL A 1 211 ? -0.551 -5.008 8.616 1.00 94.94 211 VAL A N 1
ATOM 1654 C CA . VAL A 1 211 ? 0.098 -4.796 7.315 1.00 94.94 211 VAL A CA 1
ATOM 1655 C C . VAL A 1 211 ? 1.548 -5.265 7.324 1.00 94.94 211 VAL A C 1
ATOM 1657 O O . VAL A 1 211 ? 1.943 -6.007 6.431 1.00 94.94 211 VAL A O 1
ATOM 1660 N N . SER A 1 212 ? 2.332 -4.892 8.335 1.00 95.06 212 SER A N 1
ATOM 1661 C CA . SER A 1 212 ? 3.734 -5.311 8.432 1.00 95.06 212 SER A CA 1
ATOM 1662 C C . SER A 1 212 ? 3.902 -6.823 8.580 1.00 95.06 212 SER A C 1
ATOM 1664 O O . SER A 1 212 ? 4.922 -7.351 8.150 1.00 95.06 212 SER A O 1
ATOM 1666 N N . ALA A 1 213 ? 2.923 -7.517 9.165 1.00 94.31 213 ALA A N 1
ATOM 1667 C CA . ALA A 1 213 ? 2.956 -8.968 9.317 1.00 94.31 213 ALA A CA 1
ATOM 1668 C C . ALA A 1 213 ? 2.526 -9.733 8.052 1.00 94.31 213 ALA A C 1
ATOM 1670 O O . ALA A 1 213 ? 2.970 -10.860 7.858 1.00 94.31 213 ALA A O 1
ATOM 1671 N N . HIS A 1 214 ? 1.661 -9.155 7.211 1.00 94.88 214 HIS A N 1
ATOM 1672 C CA . HIS A 1 214 ? 1.035 -9.885 6.099 1.00 94.88 214 HIS A CA 1
ATOM 1673 C C . HIS A 1 214 ? 1.490 -9.425 4.717 1.00 94.88 214 HIS A C 1
ATOM 1675 O O . HIS A 1 214 ? 1.458 -10.212 3.774 1.00 94.88 214 HIS A O 1
ATOM 1681 N N . TRP A 1 215 ? 1.874 -8.162 4.545 1.00 96.00 215 TRP A N 1
ATOM 1682 C CA . TRP A 1 215 ? 2.299 -7.656 3.243 1.00 96.00 215 TRP A CA 1
ATOM 1683 C C . TRP A 1 215 ? 3.795 -7.879 3.047 1.00 96.00 215 TRP A C 1
ATOM 1685 O O . TRP A 1 215 ? 4.617 -7.503 3.877 1.00 96.00 215 TRP A O 1
ATOM 1695 N N . ALA A 1 216 ? 4.146 -8.462 1.905 1.00 95.75 216 ALA A N 1
ATOM 1696 C CA . ALA A 1 216 ? 5.516 -8.747 1.516 1.00 95.75 216 ALA A CA 1
ATOM 1697 C C . ALA A 1 216 ? 6.195 -7.552 0.838 1.00 95.75 216 ALA A C 1
ATOM 1699 O O . ALA A 1 216 ? 7.418 -7.428 0.895 1.00 95.75 216 ALA A O 1
ATOM 1700 N N . TRP A 1 217 ? 5.427 -6.672 0.189 1.00 95.88 217 TRP A N 1
ATOM 1701 C CA . TRP A 1 217 ? 5.976 -5.527 -0.530 1.00 95.88 217 TRP A CA 1
ATOM 1702 C C . TRP A 1 217 ? 5.014 -4.346 -0.619 1.00 95.88 217 TRP A C 1
ATOM 1704 O O . TRP A 1 217 ? 3.797 -4.499 -0.543 1.00 95.88 217 TRP A O 1
ATOM 1714 N N . LEU A 1 218 ? 5.580 -3.157 -0.825 1.00 95.81 218 LEU A N 1
ATOM 1715 C CA . LEU A 1 218 ? 4.849 -1.907 -1.003 1.00 95.81 218 LEU A CA 1
ATOM 1716 C C . LEU A 1 218 ? 5.557 -0.984 -2.004 1.00 95.81 218 LEU A C 1
ATOM 1718 O O . LEU A 1 218 ? 6.792 -0.989 -2.076 1.00 95.81 218 LEU A O 1
ATOM 1722 N N . PRO A 1 219 ? 4.821 -0.137 -2.746 1.00 94.12 219 PRO A N 1
ATOM 1723 C CA . PRO A 1 219 ? 5.445 0.951 -3.480 1.00 94.12 219 PRO A CA 1
ATOM 1724 C C . PRO A 1 219 ? 6.034 1.981 -2.519 1.00 94.12 219 PRO A C 1
ATOM 1726 O O . PRO A 1 219 ? 5.403 2.375 -1.538 1.00 94.12 219 PRO A O 1
ATOM 1729 N N . ILE A 1 220 ? 7.237 2.459 -2.831 1.00 89.31 220 ILE A N 1
ATOM 1730 C CA . ILE A 1 220 ? 7.895 3.504 -2.052 1.00 89.31 220 ILE A CA 1
ATOM 1731 C C . ILE A 1 220 ? 7.883 4.826 -2.822 1.00 89.31 220 ILE A C 1
ATOM 1733 O O . ILE A 1 220 ? 8.420 4.958 -3.924 1.00 89.31 220 ILE A O 1
ATOM 1737 N N . GLY A 1 221 ? 7.281 5.847 -2.219 1.00 77.75 221 GLY A N 1
ATOM 1738 C CA . GLY A 1 221 ? 7.461 7.243 -2.626 1.00 77.75 221 GLY A CA 1
ATOM 1739 C C . GLY A 1 221 ? 7.718 8.197 -1.460 1.00 77.75 221 GLY A C 1
ATOM 1740 O O . GLY A 1 221 ? 7.707 9.423 -1.628 1.00 77.75 221 GLY A O 1
ATOM 1741 N N . THR A 1 222 ? 8.012 7.624 -0.291 1.00 62.94 222 THR A N 1
ATOM 1742 C CA . THR A 1 222 ? 8.452 8.332 0.908 1.00 62.94 222 THR A CA 1
ATOM 1743 C C . THR A 1 222 ? 9.746 9.098 0.599 1.00 62.94 222 THR A C 1
ATOM 1745 O O . THR A 1 222 ? 10.731 8.545 0.115 1.00 62.94 222 THR A O 1
ATOM 1748 N N . GLY A 1 223 ? 9.705 10.424 0.762 1.00 64.69 223 GLY A N 1
ATOM 1749 C CA . GLY A 1 223 ? 10.780 11.353 0.376 1.00 64.69 223 GLY A CA 1
ATOM 1750 C C . GLY A 1 223 ? 10.439 12.298 -0.783 1.00 64.69 223 GLY A C 1
ATOM 1751 O O . GLY A 1 223 ? 11.086 13.332 -0.926 1.00 64.69 223 GLY A O 1
ATOM 1752 N N . LYS A 1 224 ? 9.400 12.003 -1.577 1.00 69.88 224 LYS A N 1
ATOM 1753 C CA . LYS A 1 224 ? 8.868 12.931 -2.598 1.00 69.88 224 LYS A CA 1
ATOM 1754 C C . LYS A 1 224 ? 7.376 13.222 -2.446 1.00 69.88 224 LYS A C 1
ATOM 1756 O O . LYS A 1 224 ? 6.793 13.829 -3.335 1.00 69.88 224 LYS A O 1
ATOM 1761 N N . ASN A 1 225 ? 6.762 12.790 -1.342 1.00 72.12 225 ASN A N 1
ATOM 1762 C CA . ASN A 1 225 ? 5.322 12.919 -1.105 1.00 72.12 225 ASN A CA 1
ATOM 1763 C C . ASN A 1 225 ? 4.491 12.373 -2.277 1.00 72.12 225 ASN A C 1
ATOM 1765 O O . ASN A 1 225 ? 3.502 12.984 -2.663 1.00 72.12 225 ASN A O 1
ATOM 1769 N N . HIS A 1 226 ? 4.920 11.253 -2.861 1.00 82.56 226 HIS A N 1
ATOM 1770 C CA . HIS A 1 226 ? 4.204 10.547 -3.919 1.00 82.56 226 HIS A CA 1
ATOM 1771 C C . HIS A 1 226 ? 3.849 9.138 -3.444 1.00 82.56 226 HIS A C 1
ATOM 1773 O O . HIS A 1 226 ? 4.596 8.553 -2.666 1.00 82.56 226 HIS A O 1
ATOM 1779 N N . LEU A 1 227 ? 2.755 8.564 -3.952 1.00 88.00 227 LEU A N 1
ATOM 1780 C CA . LEU A 1 227 ? 2.468 7.136 -3.754 1.00 88.00 227 LEU A CA 1
ATOM 1781 C C . LEU A 1 227 ? 3.478 6.253 -4.506 1.00 88.00 227 LEU A C 1
ATOM 1783 O O . LEU A 1 227 ? 4.006 5.292 -3.963 1.00 88.00 227 LEU A O 1
ATOM 1787 N N . TRP A 1 228 ? 3.780 6.625 -5.752 1.00 89.81 228 TRP A N 1
ATOM 1788 C CA . TRP A 1 228 ? 4.688 5.897 -6.632 1.00 89.81 228 TRP A CA 1
ATOM 1789 C C . TRP A 1 228 ? 5.882 6.778 -6.992 1.00 89.81 228 TRP A C 1
ATOM 1791 O O . TRP A 1 228 ? 5.722 7.778 -7.697 1.00 89.81 228 TRP A O 1
ATOM 1801 N N . SER A 1 229 ? 7.088 6.410 -6.553 1.00 88.88 229 SER A N 1
ATOM 1802 C CA . SER A 1 229 ? 8.310 6.932 -7.172 1.00 88.88 229 SER A CA 1
ATOM 1803 C C . SER A 1 229 ? 8.742 6.038 -8.322 1.00 88.88 229 SER A C 1
ATOM 1805 O O . SER A 1 229 ? 8.674 4.817 -8.241 1.00 88.88 229 SER A O 1
ATOM 1807 N N . THR A 1 230 ? 9.212 6.661 -9.400 1.00 87.94 230 THR A N 1
ATOM 1808 C CA . THR A 1 230 ? 9.803 5.973 -10.550 1.00 87.94 230 THR A CA 1
ATOM 1809 C C . THR A 1 230 ? 11.189 6.536 -10.820 1.00 87.94 230 THR A C 1
ATOM 1811 O O . THR A 1 230 ? 11.394 7.747 -10.683 1.00 87.94 230 THR A O 1
ATOM 1814 N N . GLY A 1 231 ? 12.124 5.699 -11.258 1.00 80.94 231 GLY A N 1
ATOM 1815 C CA . GLY A 1 231 ? 13.486 6.125 -11.575 1.00 80.94 231 GLY A CA 1
ATOM 1816 C C . GLY A 1 231 ? 13.987 5.567 -12.899 1.00 80.94 231 GLY A C 1
ATOM 1817 O O . GLY A 1 231 ? 13.611 4.477 -13.312 1.00 80.94 231 GLY A O 1
ATOM 1818 N N . VAL A 1 232 ? 14.862 6.328 -13.550 1.00 79.19 232 VAL A N 1
ATOM 1819 C CA . VAL A 1 232 ? 15.716 5.888 -14.676 1.00 79.19 232 VAL A CA 1
ATOM 1820 C C . VAL A 1 232 ? 17.152 6.386 -14.455 1.00 79.19 232 VAL A C 1
ATOM 1822 O O . VAL A 1 232 ? 18.111 5.752 -14.887 1.00 79.19 232 VAL A O 1
ATOM 1825 N N . SER A 1 233 ? 17.293 7.511 -13.748 1.00 74.69 233 SER A N 1
ATOM 1826 C CA . SER A 1 233 ? 18.535 8.135 -13.294 1.00 74.69 233 SER A CA 1
ATOM 1827 C C . SER A 1 233 ? 18.481 8.395 -11.781 1.00 74.69 233 SER A C 1
ATOM 1829 O O . SER A 1 233 ? 17.398 8.425 -11.195 1.00 74.69 233 SER A O 1
ATOM 1831 N N . ASN A 1 234 ? 19.647 8.586 -11.149 1.00 79.38 234 ASN A N 1
ATOM 1832 C CA . ASN A 1 234 ? 19.794 8.892 -9.714 1.00 79.38 234 ASN A CA 1
ATOM 1833 C C . ASN A 1 234 ? 19.138 7.868 -8.774 1.00 79.38 234 ASN A C 1
ATOM 1835 O O . ASN A 1 234 ? 18.607 8.216 -7.720 1.00 79.38 234 ASN A O 1
ATOM 1839 N N . VAL A 1 235 ? 19.164 6.598 -9.172 1.00 81.81 235 VAL A N 1
ATOM 1840 C CA . VAL A 1 235 ? 18.702 5.494 -8.335 1.00 81.81 235 VAL A CA 1
ATOM 1841 C C . VAL A 1 235 ? 19.672 5.350 -7.158 1.00 81.81 235 VAL A C 1
ATOM 1843 O O . VAL A 1 235 ? 20.886 5.310 -7.387 1.00 81.81 235 VAL A O 1
ATOM 1846 N N . PRO A 1 236 ? 19.183 5.295 -5.906 1.00 84.12 236 PRO A N 1
ATOM 1847 C CA . PRO A 1 236 ? 20.041 5.055 -4.753 1.00 84.12 236 PRO A CA 1
ATOM 1848 C C . PRO A 1 236 ? 20.862 3.776 -4.931 1.00 84.12 236 PRO A C 1
ATOM 1850 O O . PRO A 1 236 ? 20.326 2.761 -5.360 1.00 84.12 236 PRO A O 1
ATOM 1853 N N . LYS A 1 237 ? 22.146 3.797 -4.548 1.00 85.25 237 LYS A N 1
ATOM 1854 C CA . LYS A 1 237 ? 23.039 2.624 -4.658 1.00 85.25 237 LYS A CA 1
ATOM 1855 C C . LYS A 1 237 ? 22.531 1.392 -3.906 1.00 85.25 237 LYS A C 1
ATOM 1857 O O . LYS A 1 237 ? 22.936 0.282 -4.219 1.00 85.25 237 LYS A O 1
ATOM 1862 N N . SER A 1 238 ? 21.695 1.603 -2.893 1.00 86.69 238 SER A N 1
ATOM 1863 C CA . SER A 1 238 ? 21.074 0.534 -2.124 1.00 86.69 238 SER A CA 1
ATOM 1864 C C . SER A 1 238 ? 19.933 -0.158 -2.862 1.00 86.69 238 SER A C 1
ATOM 1866 O O . SER A 1 238 ? 19.568 -1.243 -2.447 1.00 86.69 238 SER A O 1
ATOM 1868 N N . ALA A 1 239 ? 19.361 0.422 -3.920 1.00 90.06 239 ALA A N 1
ATOM 1869 C CA . ALA A 1 239 ? 18.273 -0.201 -4.664 1.00 90.06 239 ALA A CA 1
ATOM 1870 C C . ALA A 1 239 ? 18.810 -1.115 -5.774 1.00 90.06 239 ALA A C 1
ATOM 1872 O O . ALA A 1 239 ? 19.687 -0.728 -6.548 1.00 90.06 239 ALA A O 1
ATOM 1873 N N . GLN A 1 240 ? 18.239 -2.309 -5.885 1.00 92.62 240 GLN A N 1
ATOM 1874 C CA . GLN A 1 240 ? 18.547 -3.278 -6.927 1.00 92.62 240 GLN A CA 1
ATOM 1875 C C . GLN A 1 240 ? 17.540 -3.155 -8.069 1.00 92.62 240 GLN A C 1
ATOM 1877 O O . GLN A 1 240 ? 16.333 -3.170 -7.844 1.00 92.62 240 GLN A O 1
ATOM 1882 N N . GLN A 1 241 ? 18.019 -3.060 -9.307 1.00 93.44 241 GLN A N 1
ATOM 1883 C CA . GLN A 1 241 ? 17.141 -3.171 -10.468 1.00 93.44 241 GLN A CA 1
ATOM 1884 C C . GLN A 1 241 ? 16.755 -4.636 -10.688 1.00 93.44 241 GLN A C 1
ATOM 1886 O O . GLN A 1 241 ? 17.624 -5.507 -10.737 1.00 93.44 241 GLN A O 1
ATOM 1891 N N . VAL A 1 242 ? 15.462 -4.891 -10.853 1.00 93.62 242 VAL A N 1
ATOM 1892 C CA . VAL A 1 242 ? 14.904 -6.192 -11.222 1.00 93.62 242 VAL A CA 1
ATOM 1893 C C . VAL A 1 242 ? 14.201 -6.045 -12.566 1.00 93.62 242 VAL A C 1
ATOM 1895 O O . VAL A 1 242 ? 13.499 -5.060 -12.792 1.00 93.62 242 VAL A O 1
ATOM 1898 N N . GLY A 1 243 ? 14.392 -7.027 -13.446 1.00 91.25 243 GLY A N 1
ATOM 1899 C CA . GLY A 1 243 ? 13.758 -7.077 -14.761 1.00 91.25 243 GLY A CA 1
ATOM 1900 C C . GLY A 1 243 ? 14.599 -6.504 -15.913 1.00 91.25 243 GLY A C 1
ATOM 1901 O O . GLY A 1 243 ? 15.652 -5.902 -15.689 1.00 91.25 243 GLY A O 1
ATOM 1902 N N . PRO A 1 244 ? 14.160 -6.726 -17.165 1.00 89.50 244 PRO A N 1
ATOM 1903 C CA . PRO A 1 244 ? 14.959 -6.445 -18.360 1.00 89.50 244 PRO A CA 1
ATOM 1904 C C . PRO A 1 244 ? 14.933 -4.978 -18.815 1.00 89.50 244 PRO A C 1
ATOM 1906 O O . PRO A 1 244 ? 15.816 -4.539 -19.553 1.00 89.50 244 PRO A O 1
ATOM 1909 N N . LEU A 1 245 ? 13.923 -4.200 -18.424 1.00 86.56 245 LEU A N 1
ATOM 1910 C CA . LEU A 1 245 ? 13.718 -2.842 -18.914 1.00 86.56 245 LEU A CA 1
ATOM 1911 C C . LEU A 1 245 ? 14.453 -1.826 -18.040 1.00 86.56 245 LEU A C 1
ATOM 1913 O O . LEU A 1 245 ? 14.486 -1.916 -16.814 1.00 86.56 245 LEU A O 1
ATOM 1917 N N . LYS A 1 246 ? 15.001 -0.787 -18.679 1.00 87.00 246 LYS A N 1
ATOM 1918 C CA . LYS A 1 246 ? 15.666 0.307 -17.968 1.00 87.00 246 LYS A CA 1
ATOM 1919 C C . LYS A 1 246 ? 14.658 1.165 -17.207 1.00 87.00 246 LYS A C 1
ATOM 1921 O O . LYS A 1 246 ? 13.860 1.874 -17.820 1.00 87.00 246 LYS A O 1
ATOM 1926 N N . GLY A 1 247 ? 14.802 1.198 -15.889 1.00 88.56 247 GLY A N 1
ATOM 1927 C CA . GLY A 1 247 ? 13.962 2.001 -15.012 1.00 88.56 247 GLY A CA 1
ATOM 1928 C C . GLY A 1 247 ? 12.801 1.218 -14.408 1.00 88.56 247 GLY A C 1
ATOM 1929 O O . GLY A 1 247 ? 12.706 0.009 -14.576 1.00 88.56 247 GLY A O 1
ATOM 1930 N N . GLY A 1 248 ? 11.932 1.926 -13.692 1.00 90.88 248 GLY A N 1
ATOM 1931 C CA . GLY A 1 248 ? 10.735 1.329 -13.108 1.00 90.88 248 GLY A CA 1
ATOM 1932 C C . GLY A 1 248 ? 10.260 2.028 -11.838 1.00 90.88 248 GLY A C 1
ATOM 1933 O O . GLY A 1 248 ? 10.924 2.960 -11.355 1.00 90.88 248 GLY A O 1
ATOM 1934 N N . PRO A 1 249 ? 9.102 1.606 -11.307 1.00 92.88 249 PRO A N 1
ATOM 1935 C CA . PRO A 1 249 ? 8.655 1.978 -9.976 1.00 92.88 249 PRO A CA 1
ATOM 1936 C C . PRO A 1 249 ? 9.617 1.473 -8.906 1.00 92.88 249 PRO A C 1
ATOM 1938 O O . PRO A 1 249 ? 10.355 0.507 -9.096 1.00 92.88 249 PRO A O 1
ATOM 1941 N N . TRP A 1 250 ? 9.619 2.165 -7.780 1.00 93.50 250 TRP A N 1
ATOM 1942 C CA . TRP A 1 250 ? 10.400 1.813 -6.610 1.00 93.50 250 TRP A CA 1
ATOM 1943 C C . TRP A 1 250 ? 9.529 1.017 -5.644 1.00 93.50 250 TRP A C 1
ATOM 1945 O O . TRP A 1 250 ? 8.410 1.429 -5.339 1.00 93.50 250 TRP A O 1
ATOM 1955 N N . MET A 1 251 ? 10.071 -0.086 -5.141 1.00 94.88 251 MET A N 1
ATOM 1956 C CA . MET A 1 251 ? 9.405 -1.035 -4.257 1.00 94.88 251 MET A CA 1
ATOM 1957 C C . MET A 1 251 ? 10.257 -1.271 -3.020 1.00 94.88 251 MET A C 1
ATOM 1959 O O . MET A 1 251 ? 11.483 -1.326 -3.112 1.00 94.88 251 MET A O 1
ATOM 1963 N N . ILE A 1 252 ? 9.617 -1.468 -1.880 1.00 94.38 252 ILE A N 1
ATOM 1964 C CA . ILE A 1 252 ? 10.263 -1.976 -0.677 1.00 94.38 252 ILE A CA 1
ATOM 1965 C C . ILE A 1 252 ? 9.668 -3.332 -0.322 1.00 94.38 252 ILE A C 1
ATOM 1967 O O . ILE A 1 252 ? 8.453 -3.499 -0.395 1.00 94.38 252 ILE A O 1
ATOM 1971 N N . ALA A 1 253 ? 10.525 -4.289 0.027 1.00 93.06 253 ALA A N 1
ATOM 1972 C CA . ALA A 1 253 ? 10.107 -5.568 0.585 1.00 93.06 253 ALA A CA 1
ATOM 1973 C C . ALA A 1 253 ? 10.189 -5.539 2.115 1.00 93.06 253 ALA A C 1
ATOM 1975 O O . ALA A 1 253 ? 11.042 -4.847 2.682 1.00 93.06 253 ALA A O 1
ATOM 1976 N N . THR A 1 254 ? 9.317 -6.305 2.765 1.00 88.62 254 THR A N 1
ATOM 1977 C CA . THR A 1 254 ? 9.445 -6.609 4.192 1.00 88.62 254 THR A CA 1
ATOM 1978 C C . THR A 1 254 ? 10.638 -7.544 4.435 1.00 88.62 254 THR A C 1
ATOM 1980 O O . THR A 1 254 ? 11.146 -8.181 3.506 1.00 88.62 254 THR A O 1
ATOM 1983 N N . LEU A 1 255 ? 11.118 -7.607 5.678 1.00 74.19 255 LEU A N 1
ATOM 1984 C CA . LEU A 1 255 ? 12.085 -8.626 6.093 1.00 74.19 255 LEU A CA 1
ATOM 1985 C C . LEU A 1 255 ? 11.349 -9.972 6.097 1.00 74.19 255 LEU A C 1
ATOM 1987 O O . LEU A 1 255 ? 10.467 -10.171 6.927 1.00 74.19 255 LEU A O 1
ATOM 1991 N N . GLY A 1 256 ? 11.658 -10.828 5.119 1.00 58.47 256 GLY A N 1
ATOM 1992 C CA . GLY A 1 256 ? 11.157 -12.205 5.068 1.00 58.47 256 GLY A CA 1
ATOM 1993 C C . GLY A 1 256 ? 11.731 -13.083 6.170 1.00 58.47 256 GLY A C 1
ATOM 1994 O O . GLY A 1 256 ? 12.832 -12.756 6.675 1.00 58.47 256 GLY A O 1
#